Protein AF-A0A2V8T6H6-F1 (afdb_monomer)

Solvent-accessible surface area (backbone atoms only — not comparable to full-atom values): 11228 Å² total; per-residue (Å²): 131,86,78,66,79,83,78,64,34,42,62,40,79,75,39,68,47,96,82,67,28,37,38,36,43,45,75,44,81,51,56,19,27,32,32,38,36,24,38,42,57,49,20,59,74,62,75,64,41,40,36,82,14,47,70,32,42,78,35,59,66,36,77,64,57,62,49,79,48,86,79,76,65,57,95,93,53,46,72,44,76,48,55,24,24,19,34,86,86,68,50,62,31,26,63,38,78,96,36,60,32,68,69,92,71,71,60,52,98,89,46,96,60,71,42,51,70,29,34,72,69,22,97,39,38,55,73,62,70,79,73,49,79,70,74,76,75,72,76,63,42,76,73,45,75,49,80,74,58,90,92,38,74,49,77,47,62,44,75,63,62,77,90,72,64,80,87,79,84,85,89,82,85,84,87,81,92,70,84,89,125

Mean predicted aligned error: 14.51 Å

Radius of gyration: 25.02 Å; Cα contacts (8 Å, |Δi|>4): 290; chains: 1; bounding box: 76×52×51 Å

Nearest PDB structures (foldseek):
  8hx8-assembly1_A  TM=1.973E-01  e=7.079E+00  Streptomyces venezuelae

Structure (mmCIF, N/CA/C/O backbone):
data_AF-A0A2V8T6H6-F1
#
_entry.id   AF-A0A2V8T6H6-F1
#
loop_
_atom_site.group_PDB
_atom_site.id
_atom_site.type_symbol
_atom_site.label_atom_id
_atom_site.label_alt_id
_atom_site.label_comp_id
_atom_site.label_asym_id
_atom_site.label_entity_id
_atom_site.label_seq_id
_atom_site.pdbx_PDB_ins_code
_atom_site.Cartn_x
_atom_site.Cartn_y
_atom_site.Cartn_z
_atom_site.occupancy
_atom_site.B_iso_or_equiv
_atom_site.auth_seq_id
_atom_site.auth_comp_id
_atom_site.auth_asym_id
_atom_site.auth_atom_id
_atom_site.pdbx_PDB_model_num
ATOM 1 N N . MET A 1 1 ? 2.477 21.143 -31.963 1.00 38.91 1 MET A N 1
ATOM 2 C CA . MET A 1 1 ? 1.503 20.060 -31.749 1.00 38.91 1 MET A CA 1
ATOM 3 C C . MET A 1 1 ? 1.101 20.180 -30.303 1.00 38.91 1 MET A C 1
ATOM 5 O O . MET A 1 1 ? 1.966 20.071 -29.449 1.00 38.91 1 MET A O 1
ATOM 9 N N . ASP A 1 2 ? -0.140 20.585 -30.076 1.00 42.66 2 ASP A N 1
ATOM 10 C CA . ASP A 1 2 ? -0.724 20.718 -28.747 1.00 42.66 2 ASP A CA 1
ATOM 11 C C . ASP A 1 2 ? -0.946 19.292 -28.226 1.00 42.66 2 ASP A C 1
ATOM 13 O O . ASP A 1 2 ? -1.894 18.616 -28.633 1.00 42.66 2 ASP A O 1
ATOM 17 N N . GLU A 1 3 ? 0.013 18.756 -27.463 1.00 45.41 3 GLU A N 1
ATOM 18 C CA . GLU A 1 3 ? -0.263 17.574 -26.651 1.00 45.41 3 GLU A CA 1
ATOM 19 C C . GLU A 1 3 ? -1.313 18.020 -25.642 1.00 45.41 3 GLU A C 1
ATOM 21 O O . GLU A 1 3 ? -1.012 18.738 -24.691 1.00 45.41 3 GLU A O 1
ATOM 26 N N . GLY A 1 4 ? -2.569 17.649 -25.908 1.00 41.44 4 GLY A N 1
ATOM 27 C CA . GLY A 1 4 ? -3.659 17.854 -24.965 1.00 41.44 4 GLY A CA 1
ATOM 28 C C . GLY A 1 4 ? -3.277 17.355 -23.565 1.00 41.44 4 GLY A C 1
ATOM 29 O O . GLY A 1 4 ? -2.334 16.568 -23.429 1.00 41.44 4 GLY A O 1
ATOM 30 N N . PRO A 1 5 ? -4.003 17.795 -22.524 1.00 49.75 5 PRO A N 1
ATOM 31 C CA . PRO A 1 5 ? -3.622 17.571 -21.134 1.00 49.75 5 PRO A CA 1
ATOM 32 C C . PRO A 1 5 ? -3.251 16.100 -20.892 1.00 49.75 5 PRO A C 1
ATOM 34 O O . PRO A 1 5 ? -3.899 15.217 -21.474 1.00 49.75 5 PRO A O 1
ATOM 37 N N . PRO A 1 6 ? -2.216 15.826 -20.071 1.00 48.44 6 PRO A N 1
ATOM 38 C CA . PRO A 1 6 ? -1.693 14.481 -19.870 1.00 48.44 6 PRO A CA 1
ATOM 39 C C . PRO A 1 6 ? -2.836 13.495 -19.617 1.00 48.44 6 PRO A C 1
ATOM 41 O O . PRO A 1 6 ? -3.665 13.682 -18.724 1.00 48.44 6 PRO A O 1
ATOM 44 N N . LYS A 1 7 ? -2.926 12.470 -20.476 1.00 46.09 7 LYS A N 1
ATOM 45 C CA . LYS A 1 7 ? -3.979 11.454 -20.385 1.00 46.09 7 LYS A CA 1
ATOM 46 C C . LYS A 1 7 ? -3.824 10.696 -19.060 1.00 46.09 7 LYS A C 1
ATOM 48 O O . LYS A 1 7 ? -2.709 10.295 -18.739 1.00 46.09 7 LYS A O 1
ATOM 53 N N . PRO A 1 8 ? -4.918 10.459 -18.326 1.00 52.22 8 PRO A N 1
ATOM 54 C CA . PRO A 1 8 ? -4.847 10.024 -16.939 1.00 52.22 8 PRO A CA 1
ATOM 55 C C . PRO A 1 8 ? -4.254 8.630 -16.735 1.00 52.22 8 PRO A C 1
ATOM 57 O O . PRO A 1 8 ? -4.607 7.693 -17.456 1.00 52.22 8 PRO A O 1
ATOM 60 N N . VAL A 1 9 ? -3.412 8.503 -15.706 1.00 64.12 9 VAL A N 1
ATOM 61 C CA . VAL A 1 9 ? -2.924 7.229 -15.164 1.00 64.12 9 VAL A CA 1
ATOM 62 C C . VAL A 1 9 ? -3.831 6.857 -13.992 1.00 64.12 9 VAL A C 1
ATOM 64 O O . VAL A 1 9 ? -3.909 7.591 -13.012 1.00 64.12 9 VAL A O 1
ATOM 67 N N . LEU A 1 10 ? -4.585 5.765 -14.115 1.00 70.88 10 LEU A N 1
ATOM 68 C CA . LEU A 1 10 ? -5.611 5.387 -13.139 1.00 70.88 10 LEU A CA 1
ATOM 69 C C . LEU A 1 10 ? -5.669 3.875 -12.961 1.00 70.88 10 LEU A C 1
ATOM 71 O O . LEU A 1 10 ? -5.559 3.139 -13.944 1.00 70.88 10 LEU A O 1
ATOM 75 N N . ALA A 1 11 ? -5.949 3.449 -11.731 1.00 84.12 11 ALA A N 1
ATOM 76 C CA . ALA A 1 11 ? -6.534 2.144 -11.459 1.00 84.12 11 ALA A CA 1
ATOM 77 C C . ALA A 1 11 ? -8.054 2.216 -11.679 1.00 84.12 11 ALA A C 1
ATOM 79 O O . ALA A 1 11 ? -8.697 3.214 -11.337 1.00 84.12 11 ALA A O 1
ATOM 80 N N . ARG A 1 12 ? -8.640 1.168 -12.257 1.00 85.00 12 ARG A N 1
ATOM 81 C CA . ARG A 1 12 ? -10.091 1.015 -12.437 1.00 85.00 12 ARG A CA 1
ATOM 82 C C . ARG A 1 12 ? -10.521 -0.409 -12.122 1.00 85.00 12 ARG A C 1
ATOM 84 O O . ARG A 1 12 ? -9.703 -1.320 -12.086 1.00 85.00 12 ARG A O 1
ATOM 91 N N . ASP A 1 13 ? -11.820 -0.593 -11.909 1.00 88.06 13 ASP A N 1
ATOM 92 C CA . ASP A 1 13 ? -12.442 -1.914 -11.763 1.00 88.06 13 ASP A CA 1
ATOM 93 C C . ASP A 1 13 ? -11.805 -2.790 -10.667 1.00 88.06 13 ASP A C 1
ATOM 95 O O . ASP A 1 13 ? -11.728 -4.015 -10.826 1.00 88.06 13 ASP A O 1
ATOM 99 N N . LEU A 1 14 ? -11.338 -2.158 -9.577 1.00 93.06 14 LEU A N 1
ATOM 100 C CA . LEU A 1 14 ? -10.791 -2.850 -8.412 1.00 93.06 14 LEU A CA 1
ATOM 101 C C . LEU A 1 14 ? -11.839 -3.818 -7.863 1.00 93.06 14 LEU A C 1
ATOM 103 O O . LEU A 1 14 ? -12.965 -3.429 -7.548 1.00 93.06 14 LEU A O 1
ATOM 107 N N . ARG A 1 15 ? -11.458 -5.087 -7.761 1.00 96.06 15 ARG A N 1
ATOM 108 C CA . ARG A 1 15 ? -12.340 -6.173 -7.336 1.00 96.06 15 ARG A CA 1
ATOM 109 C C . ARG A 1 15 ? -11.535 -7.316 -6.744 1.00 96.06 15 ARG A C 1
ATOM 111 O O . ARG A 1 15 ? -10.363 -7.476 -7.063 1.00 96.06 15 ARG A O 1
ATOM 118 N N . PHE A 1 16 ? -12.200 -8.161 -5.970 1.00 96.44 16 PHE A N 1
ATOM 119 C CA . PHE A 1 16 ? -11.665 -9.474 -5.631 1.00 96.44 16 PHE A CA 1
ATOM 120 C C . PHE A 1 16 ? -11.870 -10.468 -6.777 1.00 96.44 16 PHE A C 1
ATOM 122 O O . PHE A 1 16 ? -12.900 -10.446 -7.461 1.00 96.44 16 PHE A O 1
ATOM 129 N N . LEU A 1 17 ? -10.903 -11.363 -6.958 1.00 96.75 17 LEU A N 1
ATOM 130 C CA . LEU A 1 17 ? -11.043 -12.559 -7.777 1.00 96.75 17 LEU A CA 1
ATOM 131 C C . LEU A 1 17 ? -11.886 -13.621 -7.053 1.00 96.75 17 LEU A C 1
ATOM 133 O O . LEU A 1 17 ? -12.368 -13.434 -5.934 1.00 96.75 17 LEU A O 1
ATOM 137 N N . VAL A 1 18 ? -12.101 -14.755 -7.725 1.00 96.81 18 VAL A N 1
ATOM 138 C CA . VAL A 1 18 ? -12.970 -15.841 -7.238 1.00 96.81 18 VAL A CA 1
ATOM 139 C C . VAL A 1 18 ? -12.506 -16.437 -5.903 1.00 96.81 18 VAL A C 1
ATOM 141 O O . VAL A 1 18 ? -13.334 -16.931 -5.139 1.00 96.81 18 VAL A O 1
ATOM 144 N N . ASP A 1 19 ? -11.208 -16.356 -5.607 1.00 93.12 19 ASP A N 1
ATOM 145 C CA . ASP A 1 19 ? -10.604 -16.821 -4.354 1.00 93.12 19 ASP A CA 1
ATOM 146 C C . ASP A 1 19 ? -10.904 -15.912 -3.148 1.00 93.12 19 ASP A C 1
ATOM 148 O O . ASP A 1 19 ? -10.731 -16.340 -2.009 1.00 93.12 19 ASP A O 1
ATOM 152 N N . ARG A 1 20 ? -11.399 -14.687 -3.388 1.00 91.38 20 ARG A N 1
ATOM 153 C CA . ARG A 1 20 ? -11.659 -13.643 -2.380 1.00 91.38 20 ARG A CA 1
ATOM 154 C C . ARG A 1 20 ? -10.438 -13.236 -1.551 1.00 91.38 20 ARG A C 1
ATOM 156 O O . AR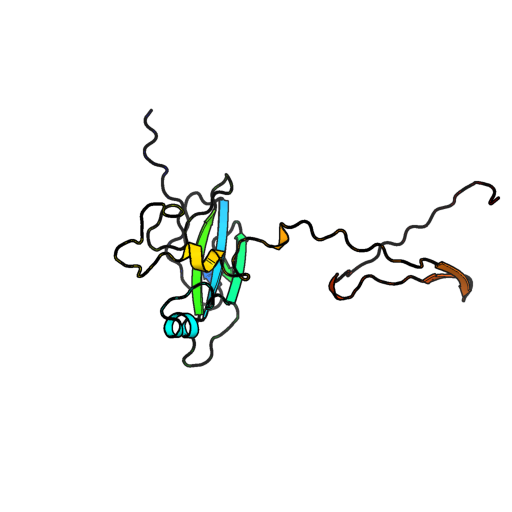G A 1 20 ? -10.604 -12.674 -0.473 1.00 91.38 20 ARG A O 1
ATOM 163 N N . GLN A 1 21 ? -9.240 -13.515 -2.048 1.00 91.81 21 GLN A N 1
ATOM 164 C CA . GLN A 1 21 ? -7.972 -13.141 -1.419 1.00 91.81 21 GLN A CA 1
ATOM 165 C C . GLN A 1 21 ? -7.109 -12.318 -2.370 1.00 91.81 21 GLN A C 1
ATOM 167 O O . GLN A 1 21 ? -6.322 -11.491 -1.923 1.00 91.81 21 GLN A O 1
ATOM 172 N N . THR A 1 22 ? -7.290 -12.493 -3.677 1.00 95.25 22 THR A N 1
ATOM 173 C CA . THR A 1 22 ? -6.570 -11.731 -4.691 1.00 95.25 22 THR A CA 1
ATOM 174 C C . THR A 1 22 ? -7.412 -10.545 -5.144 1.00 95.25 22 THR A C 1
ATOM 176 O O . THR A 1 22 ? -8.530 -10.709 -5.639 1.00 95.25 22 THR A O 1
ATOM 179 N N . LEU A 1 23 ? -6.881 -9.340 -4.973 1.00 97.31 23 LEU A N 1
ATOM 180 C CA . LEU A 1 23 ? -7.381 -8.121 -5.589 1.00 97.31 23 LEU A CA 1
ATOM 181 C C . LEU A 1 23 ? -6.832 -8.008 -7.008 1.00 97.31 23 LEU A C 1
ATOM 183 O O . LEU A 1 23 ? -5.665 -8.295 -7.247 1.00 97.31 23 LEU A O 1
ATOM 187 N N . ALA A 1 24 ? -7.662 -7.541 -7.932 1.00 96.19 24 ALA A N 1
ATOM 188 C CA . ALA A 1 24 ? -7.265 -7.234 -9.297 1.00 96.19 24 ALA A CA 1
ATOM 189 C C . ALA A 1 24 ? -7.902 -5.922 -9.757 1.00 96.19 24 ALA A C 1
ATOM 191 O O . ALA A 1 24 ? -9.044 -5.608 -9.401 1.00 96.19 24 ALA A O 1
ATOM 192 N N . TRP A 1 25 ? -7.183 -5.177 -10.589 1.00 94.25 25 TRP A N 1
ATOM 193 C CA . TRP A 1 25 ? -7.650 -3.933 -11.199 1.00 94.25 25 TRP A CA 1
ATOM 194 C C . TRP A 1 25 ? -7.222 -3.857 -12.666 1.00 94.25 25 TRP A C 1
ATOM 196 O O . TRP A 1 25 ? -6.447 -4.670 -13.163 1.00 94.25 25 TRP A O 1
ATOM 206 N N . THR A 1 26 ? -7.776 -2.898 -13.396 1.00 90.25 26 THR A N 1
ATOM 207 C CA . THR A 1 26 ? -7.299 -2.526 -14.728 1.00 90.25 26 THR A CA 1
ATOM 208 C C . THR A 1 26 ? -6.521 -1.220 -14.635 1.00 90.25 26 THR A C 1
ATOM 210 O O . THR A 1 26 ? -6.762 -0.392 -13.754 1.00 90.25 26 THR A O 1
ATOM 213 N N . GLY A 1 27 ? -5.559 -1.039 -15.536 1.00 82.62 27 GLY A N 1
ATOM 214 C CA . GLY A 1 27 ? -4.666 0.107 -15.511 1.00 82.62 27 GLY A CA 1
ATOM 215 C C . GLY A 1 27 ? -4.228 0.551 -16.896 1.00 82.62 27 GLY A C 1
ATOM 216 O O . GLY A 1 27 ? -4.225 -0.231 -17.847 1.00 82.62 27 GLY A O 1
ATOM 217 N N . TRP A 1 28 ? -3.857 1.824 -17.021 1.00 73.00 28 TRP A N 1
ATOM 218 C CA . TRP A 1 28 ? -3.371 2.398 -18.273 1.00 73.00 28 TRP A CA 1
ATOM 219 C C . TRP A 1 28 ? -2.172 3.309 -18.020 1.00 73.00 28 TRP A C 1
ATOM 221 O O . TRP A 1 28 ? -2.265 4.222 -17.204 1.00 73.00 28 TRP A O 1
ATOM 231 N N . ARG A 1 29 ? -1.069 3.080 -18.752 1.00 72.50 29 ARG A N 1
ATOM 232 C CA . ARG A 1 29 ? 0.173 3.884 -18.706 1.00 72.50 29 ARG A CA 1
ATOM 233 C C . ARG A 1 29 ? 0.824 4.024 -17.318 1.00 72.50 29 ARG A C 1
ATOM 235 O O . ARG A 1 29 ? 1.618 4.937 -17.121 1.00 72.50 29 ARG A O 1
ATOM 242 N N . ALA A 1 30 ? 0.526 3.118 -16.393 1.00 83.75 30 ALA A N 1
ATOM 243 C CA . ALA A 1 30 ? 1.268 2.986 -15.147 1.00 83.75 30 ALA A CA 1
ATOM 244 C C . ALA A 1 30 ? 2.516 2.124 -15.375 1.00 83.75 30 ALA A C 1
ATOM 246 O O . ALA A 1 30 ? 2.475 1.179 -16.166 1.00 83.75 30 ALA A O 1
ATOM 247 N N . SER A 1 31 ? 3.606 2.449 -14.691 1.00 84.19 31 SER A N 1
ATOM 248 C CA . SER A 1 31 ? 4.793 1.594 -14.579 1.00 84.19 31 SER A CA 1
ATOM 249 C C . SER A 1 31 ? 4.861 0.858 -13.245 1.00 84.19 31 SER A C 1
ATOM 251 O O . SER A 1 31 ? 5.655 -0.067 -13.125 1.00 84.19 31 SER A O 1
ATOM 253 N N . GLY A 1 32 ? 4.049 1.274 -12.271 1.00 88.44 32 GLY A N 1
ATOM 254 C CA . GLY A 1 32 ? 3.979 0.669 -10.951 1.00 88.44 32 GLY A CA 1
ATOM 255 C C . GLY A 1 32 ? 2.660 0.980 -10.246 1.00 88.44 32 GLY A C 1
ATOM 256 O O . GLY A 1 32 ? 1.904 1.861 -10.677 1.00 88.44 32 GLY A O 1
ATOM 257 N N . TRP A 1 33 ? 2.396 0.265 -9.158 1.00 90.50 33 TRP A N 1
ATOM 258 C CA . TRP A 1 33 ? 1.178 0.377 -8.363 1.00 90.50 33 TRP A CA 1
ATOM 259 C C . TRP A 1 33 ? 1.494 0.342 -6.874 1.00 90.50 33 TRP A C 1
ATOM 261 O O . TRP A 1 33 ? 2.278 -0.488 -6.419 1.00 90.50 33 TRP A O 1
ATOM 271 N N . ASP A 1 34 ? 0.834 1.223 -6.126 1.00 92.62 34 ASP A N 1
ATOM 272 C CA . ASP A 1 34 ? 0.785 1.151 -4.669 1.00 92.62 34 ASP A CA 1
ATOM 273 C C . ASP A 1 34 ? -0.607 0.657 -4.250 1.00 92.62 34 ASP A C 1
ATOM 275 O O . ASP A 1 34 ? -1.624 1.151 -4.760 1.00 92.62 34 ASP A O 1
ATOM 279 N N . VAL A 1 35 ? -0.652 -0.282 -3.305 1.00 94.81 35 VAL A N 1
ATOM 280 C CA . VAL A 1 35 ? -1.888 -0.848 -2.751 1.00 94.81 35 VAL A CA 1
ATOM 281 C C . VAL A 1 35 ? -1.871 -0.698 -1.239 1.00 94.81 35 VAL A C 1
ATOM 283 O O . VAL A 1 35 ? -1.005 -1.250 -0.562 1.00 94.81 35 VAL A O 1
ATOM 286 N N . VAL A 1 36 ? -2.863 0.001 -0.693 1.00 96.44 36 VAL A N 1
ATOM 287 C CA . VAL A 1 36 ? -3.049 0.126 0.757 1.00 96.44 36 VAL A CA 1
ATOM 288 C C . VAL A 1 36 ? -4.302 -0.597 1.222 1.00 96.44 36 VAL A C 1
ATOM 290 O O . VAL A 1 36 ? -5.298 -0.702 0.499 1.00 96.44 36 VAL A O 1
ATOM 293 N N . LYS A 1 37 ? -4.250 -1.048 2.472 1.00 97.44 37 LYS A N 1
ATOM 294 C CA . LYS A 1 37 ? -5.347 -1.660 3.211 1.00 97.44 37 LYS A CA 1
ATOM 295 C C . LYS A 1 37 ? -5.625 -0.860 4.473 1.00 97.44 37 LYS A C 1
ATOM 297 O O . LYS A 1 37 ? -4.694 -0.463 5.177 1.00 97.44 37 LYS A O 1
ATOM 302 N N . GLY A 1 38 ? -6.896 -0.724 4.824 1.00 97.50 38 GLY A N 1
ATOM 303 C CA . GLY A 1 38 ? -7.287 -0.229 6.136 1.00 97.50 38 GLY A CA 1
ATOM 304 C C . GLY A 1 38 ? -8.545 -0.878 6.691 1.00 97.50 38 GLY A C 1
ATOM 305 O O . GLY A 1 38 ? -9.184 -1.710 6.047 1.00 97.50 38 GLY A O 1
ATOM 306 N N . ASP A 1 39 ? -8.869 -0.506 7.921 1.00 97.69 39 ASP A N 1
ATOM 307 C CA . ASP A 1 39 ? -10.015 -0.984 8.680 1.00 97.69 39 ASP A CA 1
ATOM 308 C C . ASP A 1 39 ? -11.244 -0.109 8.404 1.00 97.69 39 ASP A C 1
ATOM 310 O O . ASP A 1 39 ? -11.246 1.104 8.640 1.00 97.69 39 ASP A O 1
ATOM 314 N N . LEU A 1 40 ? -12.308 -0.722 7.887 1.00 96.69 40 LEU A N 1
ATOM 315 C CA . LEU A 1 40 ? -13.537 -0.013 7.535 1.00 96.69 40 LEU A CA 1
ATOM 316 C C . LEU A 1 40 ? -14.326 0.436 8.775 1.00 96.69 40 LEU A C 1
ATOM 318 O O . LEU A 1 40 ? -14.986 1.476 8.739 1.00 96.69 40 LEU A O 1
ATOM 322 N N . GLY A 1 41 ? -14.255 -0.328 9.867 1.00 96.25 41 GLY A N 1
ATOM 323 C CA . GLY A 1 41 ? -14.905 -0.001 11.133 1.00 96.25 41 GLY A CA 1
ATOM 324 C C . GLY A 1 41 ? -14.275 1.225 11.790 1.00 96.25 41 GLY A C 1
ATOM 325 O O . GLY A 1 41 ? -14.995 2.150 12.168 1.00 96.25 41 GLY A O 1
ATOM 326 N N . LEU A 1 42 ? -12.942 1.277 11.854 1.00 96.19 42 LEU A N 1
ATOM 327 C CA . LEU A 1 42 ? -12.187 2.434 12.336 1.00 96.19 42 LEU A CA 1
ATOM 328 C C . LEU A 1 42 ? -12.400 3.648 11.441 1.00 96.19 42 LEU A C 1
ATOM 330 O O . LEU A 1 42 ? -12.635 4.729 11.972 1.00 96.19 42 LEU A O 1
ATOM 334 N N . LEU A 1 43 ? -12.379 3.481 10.113 1.00 95.31 43 LEU A N 1
ATOM 335 C CA . LEU A 1 43 ? -12.641 4.583 9.183 1.00 95.31 43 LEU A CA 1
ATOM 336 C C . LEU A 1 43 ? -14.028 5.198 9.420 1.00 95.31 43 LEU A C 1
ATOM 338 O O . LEU A 1 43 ? -14.177 6.417 9.417 1.00 95.31 43 LEU A O 1
ATOM 342 N N . HIS A 1 44 ? -15.046 4.368 9.655 1.00 95.31 44 HIS A N 1
ATOM 343 C CA . HIS A 1 44 ? -16.383 4.855 9.982 1.00 95.31 44 HIS A CA 1
ATOM 344 C C . HIS A 1 44 ? -16.419 5.526 11.365 1.00 95.31 44 HIS A C 1
ATOM 346 O O . HIS A 1 44 ? -16.920 6.644 11.490 1.00 95.31 44 HIS A O 1
ATOM 352 N N . ALA A 1 45 ? -15.863 4.883 12.395 1.00 96.00 45 ALA A N 1
ATOM 353 C CA . ALA A 1 45 ? -15.881 5.390 13.767 1.00 96.00 45 ALA A CA 1
ATOM 354 C C . ALA A 1 45 ? -15.094 6.701 13.943 1.00 96.00 45 ALA A C 1
ATOM 356 O O . ALA A 1 45 ? -15.461 7.526 14.779 1.00 96.00 45 ALA A O 1
ATOM 357 N N . SER A 1 46 ? -14.041 6.910 13.148 1.00 93.75 46 SER A N 1
ATOM 358 C CA . SER A 1 46 ? -13.228 8.130 13.153 1.00 93.75 46 SER A CA 1
ATOM 359 C C . SER A 1 46 ? -13.829 9.275 12.331 1.00 93.75 46 SER A C 1
ATOM 361 O O . SER A 1 46 ? -13.277 10.374 12.322 1.00 93.75 46 SER A O 1
ATOM 363 N N . GLY A 1 47 ? -14.952 9.049 11.639 1.00 91.31 47 GLY A N 1
ATOM 364 C CA . GLY A 1 47 ? -15.553 10.043 10.749 1.00 91.31 47 GLY A CA 1
ATOM 365 C C . GLY A 1 47 ? -14.809 10.214 9.419 1.00 91.31 47 GLY A C 1
ATOM 366 O O . GLY A 1 47 ? -14.936 11.261 8.788 1.00 91.31 47 GLY A O 1
ATOM 367 N N . GLY A 1 48 ? -14.054 9.201 8.983 1.00 91.62 48 GLY A N 1
ATOM 368 C CA . GLY A 1 48 ? -13.343 9.193 7.704 1.00 91.62 48 GLY A CA 1
ATOM 369 C C . GLY A 1 48 ? -11.849 9.513 7.792 1.00 91.62 48 GLY A C 1
ATOM 370 O O . GLY A 1 48 ? -11.269 9.928 6.791 1.00 91.62 48 GLY A O 1
ATOM 371 N N . ASP A 1 49 ? -11.214 9.336 8.954 1.00 92.44 49 ASP A N 1
ATOM 372 C CA . ASP A 1 49 ? -9.768 9.529 9.094 1.00 92.44 49 ASP A CA 1
ATOM 373 C C . ASP A 1 49 ? -8.987 8.337 8.515 1.00 92.44 49 ASP A C 1
ATOM 375 O O . ASP A 1 49 ? -8.953 7.237 9.079 1.00 92.44 49 ASP A O 1
ATOM 379 N N . PHE A 1 50 ? -8.342 8.568 7.371 1.00 94.38 50 PHE A N 1
ATOM 380 C CA . PHE A 1 50 ? -7.488 7.587 6.701 1.00 94.38 50 PHE A CA 1
ATOM 381 C C . PHE A 1 50 ? -6.143 7.374 7.404 1.00 94.38 50 PHE A C 1
ATOM 383 O O . PHE A 1 50 ? -5.544 6.320 7.228 1.00 94.38 50 PHE A O 1
ATOM 390 N N . THR A 1 51 ? -5.691 8.311 8.241 1.00 93.44 51 THR A N 1
ATOM 391 C CA . THR A 1 51 ? -4.408 8.204 8.955 1.00 93.44 51 THR A CA 1
ATOM 392 C C . THR A 1 51 ? -4.439 7.066 9.965 1.00 93.44 51 THR A C 1
ATOM 394 O O . THR A 1 51 ? -3.548 6.216 9.996 1.00 93.44 51 THR A O 1
ATOM 397 N N . THR A 1 52 ? -5.488 7.054 10.791 1.00 93.38 52 THR A N 1
ATOM 398 C CA . THR A 1 5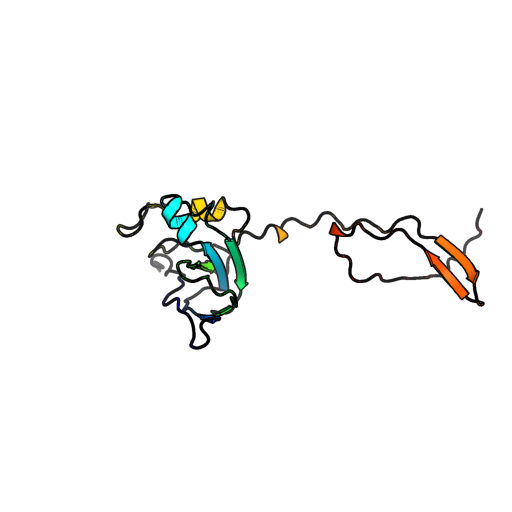2 ? -5.656 6.123 11.915 1.00 93.38 52 THR A CA 1
ATOM 399 C C . THR A 1 52 ? -6.314 4.807 11.521 1.00 93.38 52 THR A C 1
ATOM 401 O O . THR A 1 52 ? -6.156 3.815 12.228 1.00 93.38 52 THR A O 1
ATOM 404 N N . SER A 1 53 ? -7.045 4.779 10.404 1.00 96.19 53 SER A N 1
ATOM 405 C CA . SER A 1 53 ? -7.693 3.562 9.907 1.00 96.19 53 SER A CA 1
ATOM 406 C C . SER A 1 53 ? -6.811 2.727 8.977 1.00 96.19 53 SER A C 1
ATOM 408 O O . SER A 1 53 ? -7.185 1.599 8.661 1.00 96.19 53 SER A O 1
ATOM 410 N N . LEU A 1 54 ? -5.665 3.245 8.522 1.00 96.31 54 LEU A N 1
ATOM 411 C CA . LEU A 1 54 ? -4.737 2.481 7.690 1.00 96.31 54 LEU A CA 1
ATOM 412 C C . LEU A 1 54 ? -4.125 1.327 8.492 1.00 96.31 54 LEU A C 1
ATOM 414 O O . LEU A 1 54 ? -3.719 1.504 9.639 1.00 96.31 54 LEU A O 1
ATOM 418 N N . LEU A 1 55 ? -4.047 0.146 7.882 1.00 94.94 55 LEU A N 1
ATOM 419 C CA . LEU A 1 55 ? -3.507 -1.061 8.510 1.00 94.94 55 LEU A CA 1
ATOM 420 C C . LEU A 1 55 ? -2.181 -1.498 7.891 1.00 94.94 55 LEU A C 1
ATOM 422 O O . LEU A 1 55 ? -1.326 -2.020 8.604 1.00 94.94 55 LEU A O 1
ATOM 426 N N . ALA A 1 56 ? -2.020 -1.338 6.576 1.00 91.69 56 ALA A N 1
ATOM 427 C CA . ALA A 1 56 ? -0.809 -1.750 5.876 1.00 91.69 56 ALA A CA 1
ATOM 428 C C . ALA A 1 56 ? -0.706 -1.138 4.476 1.00 91.69 56 ALA A C 1
ATOM 430 O O . ALA A 1 56 ? -1.714 -0.949 3.789 1.00 91.69 56 ALA A O 1
ATOM 431 N N . CYS A 1 57 ? 0.532 -0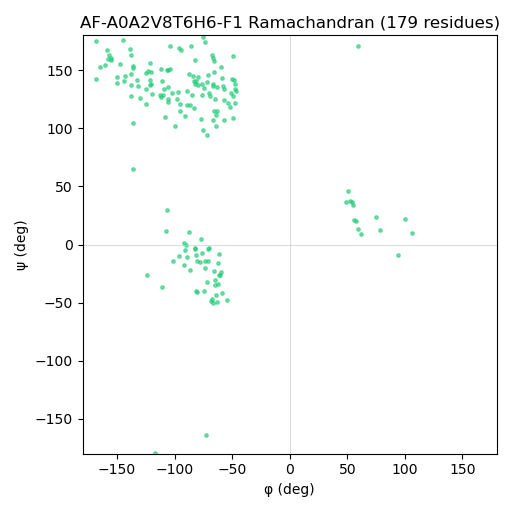.983 4.013 1.00 94.19 57 CYS A N 1
ATOM 432 C CA . CYS A 1 57 ? 0.857 -1.034 2.599 1.00 94.19 57 CYS A CA 1
ATOM 433 C C . CYS A 1 57 ? 1.009 -2.506 2.202 1.00 94.19 57 CYS A C 1
ATOM 435 O O . CYS A 1 57 ? 1.860 -3.209 2.748 1.00 94.19 57 CYS A O 1
ATOM 437 N N . LEU A 1 58 ? 0.150 -2.976 1.300 1.00 93.38 58 LEU A N 1
ATOM 438 C CA . LEU A 1 58 ? 0.198 -4.341 0.782 1.00 93.38 58 LEU A CA 1
ATOM 439 C C . LEU A 1 58 ? 1.238 -4.478 -0.326 1.00 93.38 58 LEU A C 1
ATOM 441 O O . LEU A 1 58 ? 1.952 -5.471 -0.358 1.00 93.38 58 LEU A O 1
ATOM 445 N N . GLU A 1 59 ? 1.332 -3.476 -1.199 1.00 90.56 59 GLU A N 1
ATOM 446 C CA . GLU A 1 59 ? 2.265 -3.449 -2.326 1.00 90.56 59 GLU A CA 1
ATOM 447 C C . GLU A 1 59 ? 2.763 -2.023 -2.549 1.00 90.56 59 GLU A C 1
ATOM 449 O O . GLU A 1 59 ? 1.986 -1.070 -2.460 1.00 90.56 59 GLU A O 1
ATOM 454 N N . SER A 1 60 ? 4.046 -1.878 -2.871 1.00 89.94 60 SER A N 1
ATOM 455 C CA . SER A 1 60 ? 4.665 -0.596 -3.213 1.00 89.94 60 SER A CA 1
ATOM 456 C C . SER A 1 60 ? 5.438 -0.749 -4.513 1.00 89.94 60 SER A C 1
ATOM 458 O O . SER A 1 60 ? 6.296 -1.625 -4.618 1.00 89.94 60 SER A O 1
ATOM 460 N N . ASP A 1 61 ? 5.132 0.112 -5.483 1.00 87.31 61 ASP A N 1
ATOM 461 C CA . ASP A 1 61 ? 5.765 0.118 -6.807 1.00 87.31 61 ASP A CA 1
ATOM 462 C C . ASP A 1 61 ? 5.742 -1.250 -7.530 1.00 87.31 61 ASP A C 1
ATOM 464 O O . ASP A 1 61 ? 6.698 -1.630 -8.209 1.00 87.31 61 ASP A O 1
ATOM 468 N N . SER A 1 62 ? 4.648 -2.014 -7.389 1.00 88.12 62 SER A N 1
ATOM 469 C CA . SER A 1 62 ? 4.520 -3.315 -8.067 1.00 88.12 62 SER A CA 1
ATOM 470 C C . SER A 1 62 ? 4.207 -3.135 -9.558 1.00 88.12 62 SER A C 1
ATOM 472 O O . SER A 1 62 ? 3.374 -2.292 -9.891 1.00 88.12 62 SER A O 1
ATOM 474 N N . PRO A 1 63 ? 4.820 -3.902 -10.483 1.00 88.94 63 PRO A N 1
ATOM 475 C CA . PRO A 1 63 ? 4.573 -3.757 -11.919 1.00 88.94 63 PRO A CA 1
ATOM 476 C C . PRO A 1 63 ? 3.287 -4.442 -12.412 1.00 88.94 63 PRO A C 1
ATOM 478 O O . PRO A 1 63 ? 2.869 -4.202 -13.548 1.00 88.94 63 PRO A O 1
ATOM 481 N N . ASP A 1 64 ? 2.684 -5.323 -11.614 1.00 90.50 64 ASP A N 1
ATOM 482 C CA . ASP A 1 64 ? 1.491 -6.089 -11.979 1.00 90.50 64 ASP A CA 1
ATOM 483 C C . ASP A 1 64 ? 0.193 -5.446 -11.469 1.00 90.50 64 ASP A C 1
ATOM 485 O O . ASP A 1 64 ? 0.188 -4.462 -10.738 1.00 90.50 64 ASP A O 1
ATOM 489 N N . THR A 1 65 ? -0.946 -5.954 -11.937 1.00 94.19 65 THR A N 1
ATOM 490 C CA . THR A 1 65 ? -2.275 -5.404 -11.625 1.00 94.19 65 THR A CA 1
ATOM 491 C C . THR A 1 65 ? -3.057 -6.280 -10.652 1.00 94.19 65 THR A C 1
ATOM 493 O O . THR A 1 65 ? -4.288 -6.366 -10.736 1.00 94.19 65 THR A O 1
ATOM 496 N N . GLU A 1 66 ? -2.335 -6.979 -9.781 1.00 95.44 66 GLU A N 1
ATOM 497 C CA . GLU A 1 66 ? -2.881 -7.896 -8.790 1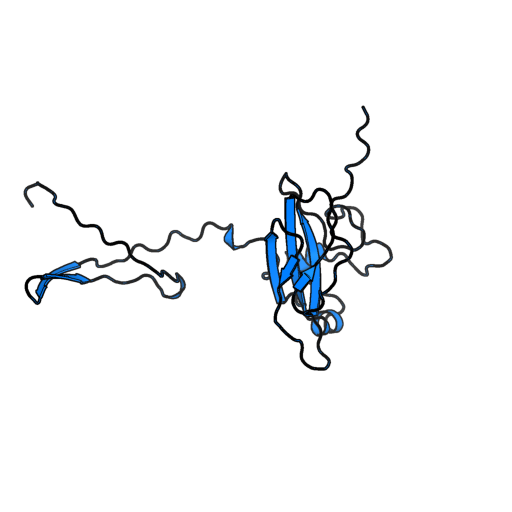.00 95.44 66 GLU A CA 1
ATOM 498 C C . GLU A 1 66 ? -2.178 -7.689 -7.442 1.00 95.44 66 GLU A C 1
ATOM 500 O O . GLU A 1 66 ? -1.044 -7.232 -7.378 1.00 95.44 66 GLU A O 1
ATOM 505 N N . SER A 1 67 ? -2.867 -7.984 -6.343 1.00 95.75 67 SER A N 1
ATOM 506 C CA . SER A 1 67 ? -2.283 -7.993 -4.997 1.00 95.75 67 SER A CA 1
ATOM 507 C C . SER A 1 67 ? -3.012 -9.023 -4.148 1.00 95.75 67 SER A C 1
ATOM 509 O O . SER A 1 67 ? -4.219 -9.205 -4.302 1.00 95.75 67 SER A O 1
ATOM 511 N N . SER A 1 68 ? -2.304 -9.715 -3.258 1.00 95.44 68 SER A N 1
ATOM 512 C CA . SER A 1 68 ? -2.897 -10.763 -2.422 1.00 95.44 68 SER A CA 1
ATOM 513 C C . SER A 1 68 ? -2.997 -10.342 -0.958 1.00 95.44 68 SER A C 1
ATOM 515 O O . SER A 1 68 ? -2.027 -9.866 -0.373 1.00 95.44 68 SER A O 1
ATOM 517 N N . ASP A 1 69 ? -4.153 -10.582 -0.347 1.00 94.06 69 ASP A N 1
ATOM 518 C CA . ASP A 1 69 ? -4.381 -10.428 1.085 1.00 94.06 69 ASP A CA 1
ATOM 519 C C . ASP A 1 69 ? -5.186 -11.629 1.611 1.00 94.06 69 ASP A C 1
ATOM 521 O O . ASP A 1 69 ? -6.396 -11.721 1.385 1.00 94.06 69 ASP A O 1
ATOM 525 N N . PRO A 1 70 ? -4.546 -12.578 2.317 1.00 93.50 70 PRO A N 1
ATOM 526 C CA . PRO A 1 70 ? -5.234 -13.760 2.821 1.00 93.50 70 PRO A CA 1
ATOM 527 C C . PRO A 1 70 ? -6.099 -13.473 4.058 1.00 93.50 70 PRO A C 1
ATOM 529 O O . PRO A 1 70 ? -6.801 -14.377 4.523 1.00 93.50 70 PRO A O 1
ATOM 532 N N . ALA A 1 71 ? -6.031 -12.267 4.634 1.00 91.69 71 ALA A N 1
ATOM 533 C CA . ALA A 1 71 ? -6.734 -11.946 5.865 1.00 91.69 71 ALA A CA 1
ATOM 534 C C . ALA A 1 71 ? -8.251 -11.878 5.651 1.00 91.69 71 ALA A C 1
ATOM 536 O O . ALA A 1 71 ? -8.755 -11.163 4.788 1.00 91.69 71 ALA A O 1
ATOM 537 N N . VAL A 1 72 ? -8.986 -12.575 6.515 1.00 90.50 72 VAL A N 1
ATOM 538 C CA . VAL A 1 72 ? -10.450 -12.589 6.515 1.00 90.50 72 VAL A CA 1
ATOM 539 C C . VAL A 1 72 ? -10.944 -11.749 7.697 1.00 90.50 72 VAL A C 1
ATOM 541 O O . VAL A 1 72 ? -10.563 -12.060 8.829 1.00 90.50 72 VAL A O 1
ATOM 544 N N . PRO A 1 73 ? -11.763 -10.702 7.479 1.00 90.19 73 PRO A N 1
ATOM 545 C CA . PRO A 1 73 ? -12.332 -9.923 8.577 1.00 90.19 73 PRO A CA 1
ATOM 546 C C . PRO A 1 73 ? -13.302 -10.781 9.398 1.00 90.19 73 PRO A C 1
ATOM 548 O O . PRO A 1 73 ? -13.963 -11.679 8.858 1.00 90.19 73 PRO A O 1
ATOM 551 N N . GLN A 1 74 ? -13.409 -10.519 10.702 1.00 93.38 74 GLN A N 1
ATOM 552 C CA . GLN A 1 74 ? -14.402 -11.210 11.524 1.00 93.38 74 GLN A CA 1
ATOM 553 C C . GLN A 1 74 ? -15.826 -10.804 11.105 1.00 93.38 74 GLN A C 1
ATOM 555 O O . GLN A 1 74 ? -16.022 -9.766 10.467 1.00 93.38 74 GLN A O 1
ATOM 560 N N . PRO A 1 75 ? -16.861 -11.594 11.444 1.00 94.69 75 PRO A N 1
ATOM 561 C CA . PRO A 1 75 ? -18.238 -11.205 11.166 1.00 94.69 75 PRO A CA 1
ATOM 562 C C . PRO A 1 75 ? -18.568 -9.815 11.734 1.00 94.69 75 PRO A C 1
ATOM 564 O O . PRO A 1 75 ? -18.479 -9.596 12.938 1.00 94.69 75 PRO A O 1
ATOM 567 N N . GLY A 1 76 ? -18.981 -8.894 10.860 1.00 94.94 76 GLY A N 1
ATOM 568 C CA . GLY A 1 76 ? -19.289 -7.504 11.218 1.00 94.94 76 GLY A CA 1
ATOM 569 C C . GLY A 1 76 ? -18.126 -6.523 11.038 1.00 94.94 76 GLY A C 1
ATOM 570 O O . GLY A 1 76 ? -18.353 -5.317 11.091 1.00 94.94 76 GLY A O 1
ATOM 571 N N . GLU A 1 77 ? -16.918 -7.015 10.768 1.00 94.62 77 GLU A N 1
ATOM 572 C CA . GLU A 1 77 ? -15.761 -6.208 10.383 1.00 94.62 77 GLU A CA 1
ATOM 573 C C . GLU A 1 77 ? -15.627 -6.136 8.856 1.00 94.62 77 GLU A C 1
ATOM 575 O O . GLU A 1 77 ? -16.254 -6.886 8.102 1.00 94.62 77 GLU A O 1
ATOM 580 N N . GLY A 1 78 ? -14.777 -5.229 8.385 1.00 94.94 78 GLY A N 1
ATOM 581 C CA . GLY A 1 78 ? -14.461 -5.108 6.972 1.00 94.94 78 GLY A CA 1
ATOM 582 C C . GLY A 1 78 ? -13.155 -4.365 6.760 1.00 94.94 78 GLY A C 1
ATOM 583 O O . GLY A 1 78 ? -12.757 -3.535 7.574 1.00 94.94 78 GLY A O 1
ATOM 584 N N . PHE A 1 79 ? -12.514 -4.649 5.634 1.00 97.62 79 PHE A N 1
ATOM 585 C CA . PHE A 1 79 ? -11.362 -3.893 5.166 1.00 97.62 79 PHE A CA 1
ATOM 586 C C . PHE A 1 79 ? -11.764 -3.003 3.994 1.00 97.62 79 PHE A C 1
ATOM 588 O O . PHE A 1 79 ? -12.653 -3.354 3.213 1.00 97.62 79 PHE A O 1
ATOM 595 N N . TYR A 1 80 ? -11.089 -1.866 3.857 1.00 96.69 80 TYR A N 1
ATOM 596 C CA . TYR A 1 80 ? -11.072 -1.105 2.614 1.00 96.69 80 TYR A CA 1
ATOM 597 C C . TYR A 1 80 ? -9.717 -1.270 1.927 1.00 96.69 80 TYR A C 1
ATOM 599 O O . TYR A 1 80 ? -8.691 -1.443 2.586 1.00 96.69 80 TYR A O 1
ATOM 607 N N . TYR A 1 81 ? -9.729 -1.183 0.598 1.00 96.81 81 TYR A N 1
ATOM 608 C CA . TYR A 1 81 ? -8.540 -1.270 -0.241 1.00 96.81 81 TYR A CA 1
ATOM 609 C C . TYR A 1 81 ? -8.545 -0.119 -1.233 1.00 96.81 81 TYR A C 1
ATOM 611 O O . TYR A 1 81 ? -9.586 0.193 -1.820 1.00 96.81 81 TYR A O 1
ATOM 619 N N . LEU A 1 82 ? -7.390 0.509 -1.414 1.00 95.00 82 LEU A N 1
ATOM 620 C CA . LEU A 1 82 ? -7.202 1.588 -2.375 1.00 95.00 82 LEU A CA 1
ATOM 621 C C . LEU A 1 82 ? -5.939 1.316 -3.182 1.00 95.00 82 LEU A C 1
ATOM 623 O O . LEU A 1 82 ? -4.939 0.844 -2.646 1.00 95.00 82 LEU A O 1
ATOM 627 N N . VAL A 1 83 ? -6.001 1.634 -4.471 1.00 93.38 83 VAL A N 1
ATOM 628 C CA . VAL A 1 83 ? -4.891 1.472 -5.410 1.00 93.38 83 VAL A CA 1
ATOM 629 C C . VAL A 1 83 ? -4.626 2.813 -6.072 1.00 93.38 83 VAL A C 1
ATOM 631 O O . VAL A 1 83 ? -5.568 3.457 -6.543 1.00 93.38 83 VAL A O 1
ATOM 634 N N . ARG A 1 84 ? -3.358 3.218 -6.148 1.00 90.62 84 ARG A N 1
ATOM 635 C CA . ARG A 1 84 ? -2.930 4.335 -6.998 1.00 90.62 84 ARG A CA 1
ATOM 636 C C . ARG A 1 84 ? -1.852 3.873 -7.963 1.00 90.62 84 ARG A C 1
ATOM 638 O O . ARG A 1 84 ? -1.063 2.981 -7.666 1.00 90.62 84 ARG A O 1
ATOM 645 N N . ALA A 1 85 ? -1.826 4.506 -9.125 1.00 88.00 85 ALA A N 1
ATOM 646 C CA . ALA A 1 85 ? -0.798 4.267 -10.119 1.00 88.00 85 ALA A CA 1
ATOM 647 C C . ALA A 1 85 ? 0.476 5.062 -9.826 1.00 88.00 85 ALA A C 1
ATOM 649 O O . ALA A 1 85 ? 0.426 6.119 -9.195 1.00 88.00 85 ALA A O 1
ATOM 650 N N . ARG A 1 86 ? 1.585 4.606 -10.396 1.00 85.19 86 ARG A N 1
ATOM 651 C CA . ARG A 1 86 ? 2.824 5.357 -10.577 1.00 85.19 86 ARG A CA 1
ATOM 652 C C . ARG A 1 86 ? 3.153 5.415 -12.065 1.00 85.19 86 ARG A C 1
ATOM 654 O O . ARG A 1 86 ? 2.991 4.420 -12.774 1.00 85.19 86 ARG A O 1
ATOM 661 N N . ASP A 1 87 ? 3.579 6.573 -12.552 1.00 78.88 87 ASP A N 1
ATOM 662 C CA . ASP A 1 87 ? 4.047 6.712 -13.931 1.00 78.88 87 ASP A CA 1
ATOM 663 C C . ASP A 1 87 ? 5.535 6.359 -14.086 1.00 78.88 87 ASP A C 1
ATOM 665 O O . ASP A 1 87 ? 6.267 6.206 -13.108 1.00 78.88 87 ASP A O 1
ATOM 669 N N . ALA A 1 88 ? 5.999 6.269 -15.335 1.00 76.75 88 ALA A N 1
ATOM 670 C CA . ALA A 1 88 ? 7.379 5.896 -15.656 1.00 76.75 88 ALA A CA 1
ATO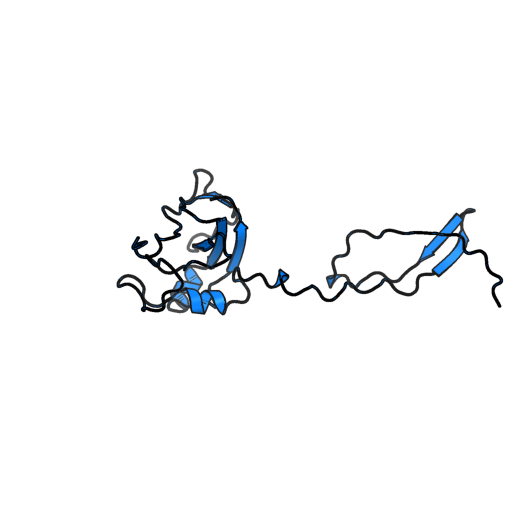M 671 C C . ALA A 1 88 ? 8.445 6.872 -15.117 1.00 76.75 88 ALA A C 1
ATOM 673 O O . ALA A 1 88 ? 9.624 6.522 -15.073 1.00 76.75 88 ALA A O 1
ATOM 674 N N . CYS A 1 89 ? 8.050 8.084 -14.723 1.00 76.56 89 CYS A N 1
ATOM 675 C CA . CYS A 1 89 ? 8.918 9.082 -14.101 1.00 76.56 89 CYS A CA 1
ATOM 676 C C . CYS A 1 89 ? 8.906 8.984 -12.567 1.00 76.56 89 CYS A C 1
ATOM 678 O O . CYS A 1 89 ? 9.561 9.778 -11.892 1.00 76.56 89 CYS A O 1
ATOM 680 N N . GLY A 1 90 ? 8.160 8.031 -12.008 1.00 71.94 90 GLY A N 1
ATOM 681 C CA . GLY A 1 90 ? 7.986 7.868 -10.576 1.00 71.94 90 GLY A CA 1
ATOM 682 C C . GLY A 1 90 ? 6.985 8.848 -9.969 1.00 71.94 90 GLY A C 1
ATOM 683 O O . GLY A 1 90 ? 6.925 8.939 -8.744 1.00 71.94 90 GLY A O 1
ATOM 684 N N . GLN A 1 91 ? 6.193 9.573 -10.761 1.00 76.50 91 GLN A N 1
ATOM 685 C CA . GLN A 1 91 ? 5.141 10.422 -10.210 1.00 76.50 91 GLN A CA 1
ATOM 686 C C . GLN A 1 91 ? 3.973 9.557 -9.741 1.00 76.50 91 GLN A C 1
ATOM 688 O O . GLN A 1 91 ? 3.536 8.631 -10.426 1.00 76.50 91 GLN A O 1
ATOM 693 N N . LEU A 1 92 ? 3.479 9.870 -8.547 1.00 81.06 92 LEU A N 1
ATOM 694 C CA . LEU A 1 92 ? 2.352 9.183 -7.936 1.00 81.06 92 LEU A CA 1
ATOM 695 C C . LEU A 1 92 ? 1.032 9.732 -8.476 1.00 81.06 92 LEU A C 1
ATOM 697 O O . LEU A 1 92 ? 0.854 10.944 -8.606 1.00 81.06 92 LEU A O 1
ATOM 701 N N . GLY A 1 93 ? 0.098 8.827 -8.750 1.00 80.94 93 GLY A N 1
ATOM 702 C CA . GLY A 1 93 ? -1.320 9.135 -8.874 1.00 80.94 93 GLY A CA 1
ATOM 703 C C . GLY A 1 93 ? -1.951 9.425 -7.509 1.00 80.94 93 GLY A C 1
ATOM 704 O O . GLY A 1 93 ? -1.266 9.659 -6.516 1.00 80.94 93 GLY A O 1
ATOM 705 N N . SER A 1 94 ? -3.278 9.392 -7.453 1.00 84.19 94 SER A N 1
ATOM 706 C CA . SER A 1 94 ? -4.051 9.709 -6.249 1.00 84.19 94 SER A CA 1
ATOM 707 C C . SER A 1 94 ? -4.994 8.566 -5.883 1.00 84.19 94 SER A C 1
ATOM 709 O O . SER A 1 94 ? -5.510 7.878 -6.764 1.00 84.19 94 SER A O 1
ATOM 711 N N . TYR A 1 95 ? -5.238 8.390 -4.584 1.00 88.44 95 TYR A N 1
ATOM 712 C CA . TYR A 1 95 ? -6.262 7.498 -4.039 1.00 88.44 95 TYR A CA 1
ATOM 713 C C . TYR A 1 95 ? -7.665 8.128 -4.025 1.00 88.44 95 TYR A C 1
ATOM 715 O O . TYR A 1 95 ? -8.635 7.485 -3.605 1.00 88.44 95 TYR A O 1
ATOM 723 N N . ASN A 1 96 ? -7.796 9.392 -4.437 1.00 85.06 96 ASN A N 1
ATOM 724 C CA . ASN A 1 96 ? -9.084 10.072 -4.521 1.00 85.06 96 ASN A CA 1
ATOM 725 C C . ASN A 1 96 ? -9.930 9.517 -5.663 1.00 85.06 96 ASN A C 1
ATOM 727 O O . ASN A 1 96 ? -9.424 9.178 -6.735 1.00 85.06 96 ASN A O 1
ATOM 731 N N . ASP A 1 97 ? -11.244 9.487 -5.449 1.00 76.00 97 ASP A N 1
ATOM 732 C CA . ASP A 1 97 ? -12.179 9.092 -6.498 1.00 76.00 97 ASP A CA 1
ATOM 733 C C . ASP A 1 97 ? -12.001 10.005 -7.717 1.00 76.00 97 ASP A C 1
ATOM 735 O O . ASP A 1 97 ? -11.902 11.222 -7.577 1.00 76.00 97 ASP A O 1
ATOM 739 N N . GLY A 1 98 ? -11.936 9.416 -8.914 1.00 64.75 98 GLY A N 1
ATOM 740 C CA . GLY A 1 98 ? -11.892 10.145 -10.186 1.00 64.75 98 GLY A CA 1
ATOM 741 C C . GLY A 1 98 ? -10.683 11.067 -10.408 1.00 64.75 98 GLY A C 1
ATOM 742 O O . GLY A 1 98 ? -10.691 11.815 -11.387 1.00 64.75 98 GLY A O 1
ATOM 743 N N . SER A 1 99 ? -9.657 11.035 -9.551 1.00 59.31 99 SER A N 1
ATOM 744 C CA . SER A 1 99 ? -8.523 11.962 -9.634 1.00 59.31 99 SER A CA 1
ATOM 745 C C . SER A 1 99 ? -7.394 11.449 -10.526 1.00 59.31 99 SER A C 1
ATOM 747 O O . SER A 1 99 ? -6.944 10.320 -10.384 1.00 59.31 99 SER A O 1
ATOM 749 N N . LEU A 1 100 ? -6.907 12.307 -11.429 1.00 54.25 100 LEU A N 1
ATOM 750 C CA . LEU A 1 100 ? -5.901 11.989 -12.456 1.00 54.25 100 LEU A CA 1
ATOM 751 C C . LEU A 1 100 ? -4.442 12.231 -12.011 1.00 54.25 100 LEU A C 1
ATOM 753 O O . LEU A 1 100 ? -3.522 11.959 -12.777 1.00 54.25 100 LEU A O 1
ATOM 757 N N . ALA A 1 101 ? -4.248 12.783 -10.812 1.00 51.25 101 ALA A N 1
ATOM 758 C CA . ALA A 1 101 ? -2.981 13.178 -10.181 1.00 51.25 101 ALA A CA 1
ATOM 759 C C . ALA A 1 101 ? -3.261 13.496 -8.689 1.00 51.25 101 ALA A C 1
ATOM 761 O O . ALA A 1 101 ? -4.441 13.505 -8.314 1.00 51.25 101 ALA A O 1
ATOM 762 N N . PRO A 1 102 ? -2.267 13.798 -7.828 1.00 48.16 102 PRO A N 1
ATOM 763 C CA . PRO A 1 102 ? -2.528 14.401 -6.520 1.00 48.16 102 PRO A CA 1
ATOM 764 C C . PRO A 1 102 ? -3.304 15.699 -6.771 1.00 48.16 102 PRO A C 1
ATOM 766 O O . PRO A 1 102 ? -2.783 16.637 -7.377 1.00 48.16 102 PRO A O 1
ATOM 769 N N . SER A 1 103 ? -4.598 15.711 -6.453 1.00 46.53 103 SER A N 1
ATOM 770 C CA . SER A 1 103 ? -5.489 16.802 -6.851 1.00 46.53 103 SER A CA 1
ATOM 771 C C . SER A 1 103 ? -5.042 18.102 -6.179 1.00 46.53 103 SER A C 1
ATOM 773 O O . SER A 1 103 ? -5.200 18.270 -4.973 1.00 46.53 103 SER A O 1
ATOM 775 N N . LEU A 1 104 ? -4.538 19.054 -6.971 1.00 42.06 104 LEU A N 1
ATOM 776 C CA . LEU A 1 104 ? -4.399 20.461 -6.571 1.00 42.06 104 LEU A CA 1
ATOM 777 C C . LEU A 1 104 ? -5.752 21.205 -6.617 1.00 42.06 104 LEU A C 1
ATOM 779 O O . LEU A 1 104 ? -5.801 22.416 -6.411 1.00 42.06 104 LEU A O 1
ATOM 783 N N . THR A 1 105 ? -6.860 20.507 -6.898 1.00 46.97 105 THR A N 1
ATOM 784 C CA . THR A 1 105 ? -8.188 21.095 -7.117 1.00 46.97 105 THR A CA 1
ATOM 785 C C . THR A 1 105 ? -9.282 20.311 -6.392 1.00 46.97 105 THR A C 1
ATOM 787 O O . THR A 1 105 ? -10.154 19.743 -7.036 1.00 46.97 105 THR A O 1
ATOM 790 N N . GLY A 1 106 ? -9.241 20.294 -5.056 1.00 49.72 106 GLY A N 1
ATOM 791 C CA . GLY A 1 106 ? -10.363 19.915 -4.180 1.00 49.72 106 GLY A CA 1
ATOM 792 C C . GLY A 1 106 ? -10.939 18.490 -4.340 1.00 49.72 106 GLY A C 1
ATOM 793 O O . GLY A 1 106 ? -10.569 17.747 -5.250 1.00 49.72 106 GLY A O 1
ATOM 794 N N . PRO A 1 107 ? -11.834 18.067 -3.428 1.00 49.59 107 PRO A N 1
ATOM 795 C CA . PRO A 1 107 ? -12.553 16.803 -3.567 1.00 49.59 107 PRO A CA 1
ATOM 796 C C . PRO A 1 107 ? -13.612 16.882 -4.683 1.00 49.59 107 PRO A C 1
ATOM 798 O O . PRO A 1 107 ? -14.313 17.886 -4.824 1.00 49.59 107 PRO A O 1
ATOM 801 N N . LEU A 1 108 ? -13.752 15.809 -5.471 1.00 54.66 108 LEU A N 1
ATOM 802 C CA . LEU A 1 108 ? -14.900 15.606 -6.368 1.00 54.66 108 LEU A CA 1
ATOM 803 C C . LEU A 1 108 ? -16.198 15.429 -5.546 1.00 54.66 108 LEU A C 1
ATOM 805 O O . LEU A 1 108 ? -16.128 15.025 -4.386 1.00 54.66 108 LEU A O 1
ATOM 809 N N . PRO A 1 109 ? -17.398 15.668 -6.120 1.00 54.28 109 PRO A N 1
ATOM 810 C CA . PRO A 1 109 ? -18.664 15.723 -5.370 1.00 54.28 109 PRO A CA 1
ATOM 811 C C . PRO A 1 109 ? -19.084 14.435 -4.634 1.00 54.28 109 PRO A C 1
ATOM 813 O O . PRO A 1 109 ? -20.052 14.470 -3.880 1.00 54.28 109 PRO A O 1
ATOM 816 N N . SER A 1 110 ? -18.395 13.307 -4.830 1.00 63.19 110 SER A N 1
ATOM 817 C CA . SER A 1 110 ? -18.661 12.041 -4.133 1.00 63.19 110 SER A CA 1
ATOM 818 C C . SER A 1 110 ? -17.786 11.798 -2.899 1.00 63.19 110 SER A C 1
ATOM 820 O O . SER A 1 110 ? -18.054 10.856 -2.156 1.00 63.19 110 SER A O 1
ATOM 822 N N . GLN A 1 111 ? -16.749 12.609 -2.669 1.00 75.88 111 GLN A N 1
ATOM 823 C CA . GLN A 1 111 ? -15.774 12.378 -1.605 1.00 75.88 111 GLN A CA 1
ATOM 824 C C . GLN A 1 111 ? -15.899 13.447 -0.513 1.00 75.88 111 GLN A C 1
ATOM 826 O O . GLN A 1 111 ? -15.847 14.640 -0.798 1.00 75.88 111 GLN A O 1
ATOM 831 N N . ALA A 1 112 ? -16.048 13.028 0.747 1.00 77.94 112 ALA A N 1
ATOM 832 C CA . ALA A 1 112 ? -16.198 13.957 1.873 1.00 77.94 112 ALA A CA 1
ATOM 833 C C . ALA A 1 112 ? -14.938 14.814 2.115 1.00 77.94 112 ALA A C 1
ATOM 835 O O . ALA A 1 112 ? -15.045 15.980 2.486 1.00 77.94 112 ALA A O 1
ATOM 836 N N . ALA A 1 113 ? -13.754 14.239 1.884 1.00 80.81 113 ALA A N 1
ATOM 837 C CA . ALA A 1 113 ? -12.455 14.902 1.955 1.00 80.81 113 ALA A CA 1
ATOM 838 C C . ALA A 1 113 ? -11.410 14.130 1.121 1.00 80.81 113 ALA A C 1
ATOM 840 O O . ALA A 1 113 ? -11.607 12.936 0.871 1.00 80.81 113 ALA A O 1
ATOM 841 N N . PRO A 1 114 ? -10.296 14.764 0.709 1.00 83.88 114 PRO A N 1
ATOM 842 C CA . PRO A 1 114 ? -9.179 14.059 0.083 1.00 83.88 114 PRO A CA 1
ATOM 843 C C . PRO A 1 114 ? -8.609 12.956 0.991 1.00 83.88 114 PRO A C 1
ATOM 845 O O . PRO A 1 114 ? -8.404 13.169 2.183 1.00 83.88 114 PRO A O 1
ATOM 848 N N . ARG A 1 115 ? -8.323 11.789 0.411 1.00 89.81 115 ARG A N 1
ATOM 849 C CA . ARG A 1 115 ? -7.720 10.618 1.069 1.00 89.81 115 ARG A CA 1
ATOM 850 C C . ARG A 1 115 ? -6.208 10.740 1.208 1.00 89.81 115 ARG A C 1
ATOM 852 O O . ARG A 1 115 ? -5.674 10.367 2.247 1.00 89.81 115 ARG A O 1
ATOM 859 N N . ASP A 1 116 ? -5.539 11.259 0.174 1.00 88.81 116 ASP A N 1
ATOM 860 C CA . ASP A 1 116 ? -4.072 11.223 0.074 1.00 88.81 116 ASP A CA 1
ATOM 861 C C . ASP A 1 116 ? -3.365 11.830 1.293 1.00 88.81 116 ASP A C 1
ATOM 863 O O . ASP A 1 116 ? -2.529 11.132 1.853 1.00 88.81 116 ASP A O 1
ATOM 867 N N . PRO A 1 117 ? -3.725 13.031 1.800 1.00 90.00 117 PRO A N 1
ATOM 868 C CA . PRO A 1 117 ? -3.009 13.608 2.939 1.00 90.00 117 PRO A CA 1
ATOM 869 C C . PRO A 1 117 ? -3.096 12.760 4.213 1.00 90.00 117 PRO A C 1
ATOM 871 O O . PRO A 1 117 ? -2.147 12.723 4.987 1.00 90.00 117 PRO A O 1
ATOM 874 N N . GLY A 1 118 ? -4.228 12.084 4.443 1.00 90.38 118 GLY A N 1
ATOM 875 C CA . GLY A 1 118 ? -4.393 11.197 5.597 1.00 90.38 118 GLY A CA 1
ATOM 876 C C . GLY A 1 118 ? -3.625 9.888 5.429 1.00 90.38 118 GLY A C 1
ATOM 877 O O . GLY A 1 118 ? -2.987 9.422 6.367 1.00 90.38 118 GLY A O 1
ATOM 878 N N . ILE A 1 119 ? -3.632 9.321 4.219 1.00 92.75 119 ILE A N 1
ATOM 879 C CA . ILE A 1 119 ? -2.845 8.122 3.910 1.00 92.75 119 ILE A CA 1
ATOM 880 C C . ILE A 1 119 ? -1.350 8.431 4.048 1.00 92.75 119 ILE A C 1
ATOM 882 O O . ILE A 1 119 ? -0.674 7.725 4.778 1.00 92.75 119 ILE A O 1
ATOM 886 N N . GLU A 1 120 ? -0.853 9.513 3.445 1.00 90.06 120 GLU A N 1
ATOM 887 C CA . GLU A 1 120 ? 0.562 9.928 3.492 1.00 90.06 120 GLU A CA 1
ATOM 888 C C . GLU A 1 120 ? 1.037 10.341 4.895 1.00 90.06 120 GLU A C 1
ATOM 890 O O . GLU A 1 120 ? 2.229 10.301 5.191 1.00 90.06 120 GLU A O 1
ATOM 895 N N . ALA A 1 121 ? 0.122 10.740 5.781 1.00 90.00 121 ALA A N 1
ATOM 896 C CA . ALA A 1 121 ? 0.439 10.998 7.184 1.00 90.00 121 ALA A CA 1
ATOM 897 C C . ALA A 1 121 ? 0.564 9.709 8.018 1.00 90.00 121 ALA A C 1
ATOM 899 O O . ALA A 1 121 ? 1.058 9.754 9.149 1.00 90.00 121 ALA A O 1
ATOM 900 N N . SER A 1 122 ? 0.095 8.570 7.501 1.00 90.12 122 SER A N 1
ATOM 901 C CA . SER A 1 122 ? 0.155 7.294 8.202 1.00 90.12 122 SER A CA 1
ATOM 902 C C . SER A 1 122 ? 1.552 6.675 8.090 1.00 90.12 122 SER A C 1
ATOM 904 O O . SER A 1 122 ? 2.107 6.611 6.997 1.00 90.12 122 SER A O 1
ATOM 906 N N . PRO A 1 123 ? 2.116 6.109 9.174 1.00 87.44 123 PRO A N 1
ATOM 907 C CA . PRO A 1 123 ? 3.375 5.362 9.097 1.00 87.44 123 PRO A CA 1
ATOM 908 C C . PRO A 1 123 ? 3.238 4.013 8.365 1.00 87.44 123 PRO A C 1
ATOM 910 O O . PRO A 1 123 ? 4.217 3.278 8.249 1.00 87.44 123 PRO A O 1
ATOM 913 N N . LEU A 1 124 ? 2.020 3.653 7.950 1.00 89.44 124 LEU A N 1
ATOM 914 C CA . LEU A 1 124 ? 1.673 2.401 7.276 1.00 89.44 124 LEU A CA 1
ATOM 915 C C . LEU A 1 124 ? 1.365 2.613 5.790 1.00 89.44 124 LEU A C 1
ATOM 917 O O . LEU A 1 124 ? 0.805 1.725 5.148 1.00 89.44 124 LEU A O 1
ATOM 921 N N . ASP A 1 125 ? 1.670 3.792 5.256 1.00 89.88 125 ASP A N 1
ATOM 922 C CA . ASP A 1 125 ? 1.460 4.108 3.854 1.00 89.88 125 ASP A CA 1
ATOM 923 C C . ASP A 1 125 ? 2.477 3.403 2.940 1.00 89.88 125 ASP A C 1
ATOM 925 O O . ASP A 1 125 ? 3.398 2.714 3.385 1.00 89.88 125 ASP A O 1
ATOM 929 N N . CYS A 1 126 ? 2.285 3.544 1.628 1.00 86.75 126 CYS A N 1
ATOM 930 C CA . CYS A 1 126 ? 3.201 2.981 0.635 1.00 86.75 126 CYS A CA 1
ATOM 931 C C . CYS A 1 126 ? 4.367 3.908 0.282 1.00 86.75 126 CYS A C 1
ATOM 933 O O . CYS A 1 126 ? 5.098 3.643 -0.677 1.00 86.75 126 CYS A O 1
ATOM 935 N N . SER A 1 127 ? 4.572 4.992 1.035 1.00 77.94 127 SER A N 1
ATOM 936 C CA . SER A 1 127 ? 5.820 5.733 0.965 1.00 77.94 127 SER A CA 1
ATOM 937 C C . SER A 1 127 ? 6.866 4.910 1.703 1.00 77.94 127 SER A C 1
ATOM 939 O O . SER A 1 127 ? 6.925 4.859 2.918 1.00 77.94 127 SER A O 1
ATOM 941 N N . CYS A 1 128 ? 7.658 4.157 0.946 1.00 54.97 128 CYS A N 1
ATOM 942 C CA . CYS A 1 128 ? 8.650 3.242 1.487 1.00 54.97 128 CYS A CA 1
ATOM 943 C C . CYS A 1 128 ? 9.543 3.926 2.557 1.00 54.97 128 CYS A C 1
ATOM 945 O O . CYS A 1 128 ? 10.438 4.693 2.183 1.00 54.97 128 CYS A O 1
ATOM 947 N N . PRO A 1 129 ? 9.421 3.611 3.870 1.00 50.22 129 PRO A N 1
ATOM 948 C CA . PRO A 1 129 ? 10.457 3.989 4.829 1.00 50.22 129 PRO A CA 1
ATOM 949 C C . PRO A 1 129 ? 11.724 3.142 4.619 1.00 50.22 129 PRO A C 1
ATOM 951 O O . PRO A 1 129 ? 12.803 3.521 5.074 1.00 50.22 129 PRO A O 1
ATOM 954 N N . ALA A 1 130 ? 11.633 2.042 3.858 1.00 44.84 130 ALA A N 1
ATOM 955 C CA . ALA A 1 130 ? 12.767 1.224 3.419 1.00 44.84 130 ALA A CA 1
ATOM 956 C C . ALA A 1 130 ? 13.652 1.902 2.346 1.00 44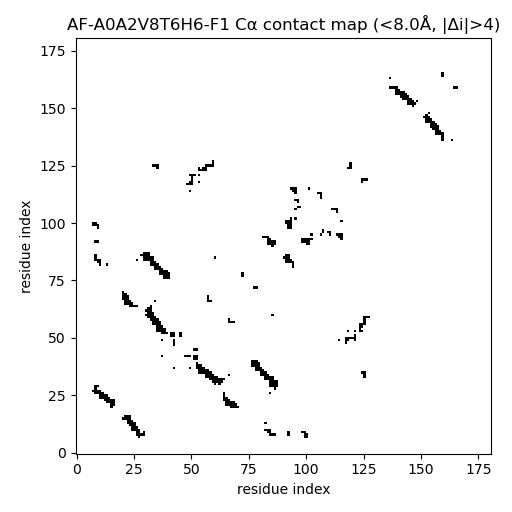.84 130 ALA A C 1
ATOM 958 O O . ALA A 1 130 ? 14.702 1.363 2.001 1.00 44.84 130 ALA A O 1
ATOM 959 N N . CYS A 1 131 ? 13.282 3.096 1.863 1.00 45.94 131 CYS A N 1
ATOM 960 C CA . CYS A 1 131 ? 14.168 3.964 1.083 1.00 45.94 131 CYS A CA 1
ATOM 961 C C . CYS A 1 131 ? 14.975 4.947 1.946 1.00 45.94 131 CYS A C 1
ATOM 963 O O . CYS A 1 131 ? 15.794 5.691 1.402 1.00 45.94 131 CYS A O 1
ATOM 965 N N . THR A 1 132 ? 14.824 4.950 3.278 1.00 47.59 132 THR A N 1
ATOM 966 C CA . THR A 1 132 ? 15.956 5.405 4.093 1.00 47.59 132 THR A CA 1
ATOM 967 C C . THR A 1 132 ? 17.048 4.346 3.957 1.00 47.59 132 THR A C 1
ATOM 969 O O . THR A 1 132 ? 16.750 3.163 4.136 1.00 47.59 132 THR A O 1
ATOM 972 N N . PRO A 1 133 ? 18.297 4.709 3.601 1.00 42.47 133 PRO A N 1
ATOM 973 C CA . PRO A 1 133 ? 19.386 3.758 3.712 1.00 42.47 133 PRO A CA 1
ATOM 974 C C . PRO A 1 133 ? 19.330 3.229 5.139 1.00 42.47 133 PRO A C 1
ATOM 976 O O . PRO A 1 133 ? 19.430 4.019 6.082 1.00 42.47 133 PRO A O 1
ATOM 979 N N . LEU A 1 134 ? 19.111 1.919 5.295 1.00 52.41 134 LEU A N 1
ATOM 980 C CA . LEU A 1 134 ? 19.259 1.282 6.595 1.00 52.41 134 LEU A CA 1
ATOM 981 C C . LEU A 1 134 ? 20.595 1.784 7.157 1.00 52.41 134 LEU A C 1
ATOM 983 O O . LEU A 1 134 ? 21.577 1.807 6.396 1.00 52.41 134 LEU A O 1
ATOM 987 N N . PRO A 1 135 ? 20.661 2.235 8.426 1.00 57.81 135 PRO A N 1
ATOM 988 C CA . PRO A 1 135 ? 21.953 2.525 9.024 1.00 57.81 135 PRO A CA 1
ATOM 989 C C . PRO A 1 135 ? 22.858 1.324 8.731 1.00 57.81 135 PRO A C 1
ATOM 991 O O . PRO A 1 135 ? 22.376 0.186 8.810 1.00 57.81 135 PRO A O 1
ATOM 994 N N . PRO A 1 136 ? 24.108 1.554 8.285 1.00 69.88 136 PRO A N 1
ATOM 995 C CA . PRO A 1 136 ? 24.982 0.464 7.886 1.00 69.88 136 PRO A CA 1
ATOM 996 C C . PRO A 1 136 ? 24.969 -0.579 8.998 1.00 69.88 136 PRO A C 1
ATOM 998 O O . PRO A 1 136 ? 25.144 -0.218 10.165 1.00 69.88 136 PRO A O 1
ATOM 1001 N N . LEU A 1 137 ? 24.695 -1.837 8.632 1.00 71.31 137 LEU A N 1
ATOM 1002 C CA . LEU A 1 137 ? 24.650 -2.938 9.591 1.00 71.31 137 LEU A CA 1
ATOM 1003 C C . LEU A 1 137 ? 25.891 -2.864 10.476 1.00 71.31 137 LEU A C 1
ATOM 1005 O O . LEU A 1 137 ? 26.996 -2.598 9.982 1.00 71.31 137 LEU A O 1
ATOM 1009 N N . SER A 1 138 ? 25.714 -3.084 11.775 1.00 82.19 138 SER A N 1
ATOM 1010 C CA . SER A 1 138 ? 26.854 -3.052 12.680 1.00 82.19 138 SER A CA 1
ATOM 1011 C C . SER A 1 138 ? 27.890 -4.097 12.247 1.00 82.19 138 SER A C 1
ATOM 1013 O O . SER A 1 138 ? 27.569 -5.172 11.737 1.00 82.19 138 SER A O 1
ATOM 1015 N N . VAL A 1 139 ? 29.177 -3.786 12.380 1.00 83.88 139 VAL A N 1
ATOM 1016 C CA . VAL A 1 139 ? 30.212 -4.791 12.115 1.00 83.88 139 VAL A CA 1
ATOM 1017 C C . VAL A 1 139 ? 30.247 -5.742 13.316 1.00 83.88 139 VAL A C 1
ATOM 1019 O O . VAL A 1 139 ? 30.363 -5.255 14.445 1.00 83.88 139 VAL A O 1
ATOM 1022 N N . PRO A 1 140 ? 30.177 -7.075 13.116 1.00 84.38 140 PRO A N 1
ATOM 1023 C CA . PRO A 1 140 ? 30.389 -8.036 14.192 1.00 84.38 140 PRO A CA 1
ATOM 1024 C C . PRO A 1 140 ? 31.696 -7.743 14.928 1.00 84.38 140 PRO A C 1
ATOM 1026 O O . PRO A 1 140 ? 32.743 -7.551 14.308 1.00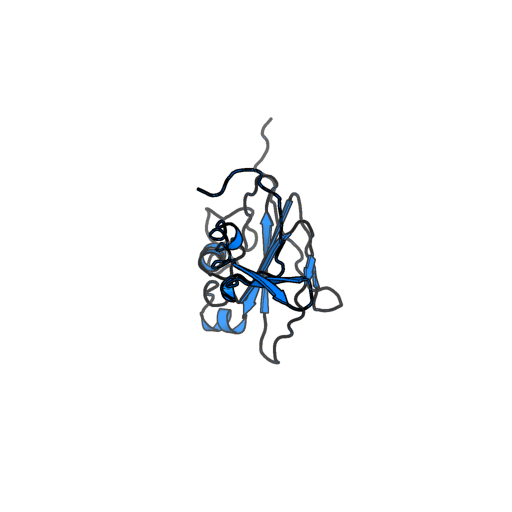 84.38 140 PRO A O 1
ATOM 1029 N N . SER A 1 141 ? 31.640 -7.684 16.254 1.00 89.50 141 SER A N 1
ATOM 1030 C CA . SER A 1 141 ? 32.778 -7.278 17.087 1.00 89.50 141 SER A CA 1
ATOM 1031 C C . SER A 1 141 ? 33.431 -8.477 17.771 1.00 89.50 141 SER A C 1
ATOM 1033 O O . SER A 1 141 ? 32.906 -9.589 17.736 1.00 89.50 141 SER A O 1
ATOM 1035 N N . ASN A 1 142 ? 34.590 -8.259 18.400 1.00 89.12 142 ASN A N 1
ATOM 1036 C CA . ASN A 1 142 ? 35.315 -9.284 19.161 1.00 89.12 142 ASN A CA 1
ATOM 1037 C C . ASN A 1 142 ? 35.603 -10.563 18.362 1.00 89.12 142 ASN A C 1
ATOM 1039 O O . ASN A 1 142 ? 35.554 -11.664 18.908 1.00 89.12 142 ASN A O 1
ATOM 1043 N N . VAL A 1 143 ? 35.905 -10.414 17.068 1.00 89.62 143 VAL A N 1
ATOM 1044 C CA . VAL A 1 143 ? 36.348 -11.530 16.232 1.00 89.62 143 VAL A CA 1
ATOM 1045 C C . VAL A 1 143 ? 37.670 -12.046 16.790 1.00 89.62 143 VAL A C 1
ATOM 1047 O O . VAL A 1 143 ? 38.676 -11.337 16.778 1.00 89.62 143 VAL A O 1
ATOM 1050 N N . SER A 1 144 ? 37.666 -13.276 17.288 1.00 88.06 144 SER A N 1
ATOM 1051 C CA . SER A 1 144 ? 38.847 -13.916 17.851 1.00 88.06 144 SER A CA 1
ATOM 1052 C C . SER A 1 144 ? 38.967 -15.354 17.369 1.00 88.06 144 SER A C 1
ATOM 1054 O O . SER A 1 144 ? 37.979 -16.000 17.016 1.00 88.06 144 SER A O 1
ATOM 1056 N N . THR A 1 145 ? 40.200 -15.847 17.338 1.00 85.31 145 THR A N 1
ATOM 1057 C CA . THR A 1 145 ? 40.508 -17.227 16.975 1.00 85.31 145 THR A CA 1
ATOM 1058 C C . THR A 1 145 ? 41.203 -17.906 18.139 1.00 85.31 145 THR A C 1
ATOM 10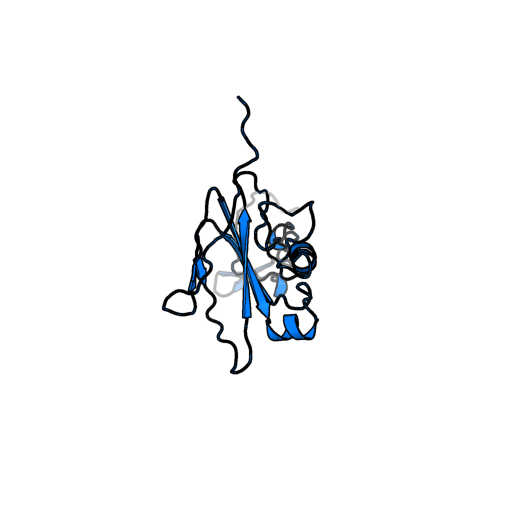60 O O . THR A 1 145 ? 42.205 -17.388 18.634 1.00 85.31 145 THR A O 1
ATOM 1063 N N . CYS A 1 146 ? 40.734 -19.084 18.535 1.00 77.62 146 CYS A N 1
ATOM 1064 C CA . CYS A 1 146 ? 41.473 -19.952 19.445 1.00 77.62 146 CYS A CA 1
ATOM 1065 C C . CYS A 1 146 ? 41.923 -21.220 18.707 1.00 77.62 146 CYS A C 1
ATOM 1067 O O . CYS A 1 146 ? 41.142 -21.889 18.025 1.00 77.62 146 CYS A O 1
ATOM 1069 N N . ALA A 1 147 ? 43.221 -21.519 18.808 1.00 73.94 147 ALA A N 1
ATOM 1070 C CA . ALA A 1 147 ? 43.816 -22.731 18.260 1.00 73.94 147 ALA A CA 1
ATOM 1071 C C . ALA A 1 147 ? 43.722 -23.873 19.283 1.00 73.94 147 ALA A C 1
ATOM 1073 O O . ALA A 1 147 ? 43.830 -23.639 20.486 1.00 73.94 147 ALA A O 1
ATOM 1074 N N . GLY A 1 148 ? 43.563 -25.111 18.806 1.00 63.25 148 GLY A N 1
ATOM 1075 C CA . GLY A 1 148 ? 43.705 -26.308 19.646 1.00 63.25 148 GLY A CA 1
ATOM 1076 C C . GLY A 1 148 ? 42.408 -27.025 20.021 1.00 63.25 148 GLY A C 1
ATOM 1077 O O . GLY A 1 148 ? 42.449 -27.954 20.822 1.00 63.25 148 GLY A O 1
ATOM 1078 N N . GLN A 1 149 ? 41.271 -26.663 19.425 1.00 59.53 149 GLN A N 1
ATOM 1079 C CA . GLN A 1 149 ? 40.033 -27.440 19.548 1.00 59.53 149 GLN A CA 1
ATOM 1080 C C . GLN A 1 149 ? 39.962 -28.460 18.402 1.00 59.53 149 GLN A C 1
ATOM 1082 O O . GLN A 1 149 ? 39.832 -28.076 17.243 1.00 59.53 149 GLN A O 1
ATOM 1087 N N . CYS A 1 150 ? 40.092 -29.756 18.710 1.00 57.16 150 CYS A N 1
ATOM 1088 C CA . CYS A 1 150 ? 39.985 -30.869 17.749 1.00 57.16 150 CYS A CA 1
ATOM 1089 C C . CYS A 1 150 ? 40.840 -30.722 16.470 1.00 57.16 150 CYS A C 1
ATOM 1091 O O . CYS A 1 150 ? 40.346 -30.945 15.370 1.00 57.16 150 CYS A O 1
ATOM 1093 N N . GLN A 1 151 ? 42.116 -30.331 16.600 1.00 70.25 151 GLN A N 1
ATOM 1094 C CA . GLN A 1 151 ? 43.019 -30.048 15.462 1.00 70.25 151 GLN A CA 1
ATOM 1095 C C . GLN A 1 151 ? 42.533 -28.929 14.513 1.00 70.25 151 GLN A C 1
ATOM 1097 O O . GLN A 1 151 ? 43.085 -28.753 13.429 1.00 70.25 151 GLN A O 1
ATOM 1102 N N . GLY A 1 152 ? 41.529 -28.151 14.924 1.00 72.25 152 GLY A N 1
ATOM 1103 C CA . GLY A 1 152 ? 40.959 -27.042 14.171 1.00 72.25 152 GLY A CA 1
ATOM 1104 C C . GLY A 1 152 ? 41.137 -25.687 14.855 1.00 72.25 152 GLY A C 1
ATOM 1105 O O . GLY A 1 152 ? 41.716 -25.551 15.939 1.00 72.25 152 GLY A O 1
ATOM 1106 N N . MET A 1 153 ? 40.611 -24.668 14.181 1.00 78.69 153 MET A N 1
ATOM 1107 C CA . MET A 1 153 ? 40.509 -23.297 14.666 1.00 78.69 153 MET A CA 1
ATOM 1108 C C . MET A 1 153 ? 39.037 -22.990 14.927 1.00 78.69 153 MET A C 1
ATOM 1110 O O . MET A 1 153 ? 38.201 -23.182 14.045 1.00 78.69 153 MET A O 1
ATOM 1114 N N . VAL A 1 154 ? 38.726 -22.491 16.121 1.00 84.06 154 VAL A N 1
ATOM 1115 C CA . VAL A 1 154 ? 37.396 -21.948 16.420 1.00 84.06 154 VAL A CA 1
ATOM 1116 C C . VAL A 1 154 ? 37.457 -20.438 16.258 1.00 84.06 154 VAL A C 1
ATOM 1118 O O . VAL A 1 154 ? 38.367 -19.790 16.776 1.00 84.06 154 VAL A O 1
ATOM 1121 N N . VAL A 1 155 ? 36.486 -19.892 15.529 1.00 85.25 155 VAL A N 1
ATOM 1122 C CA . VAL A 1 155 ? 36.284 -18.452 15.365 1.00 85.25 155 VAL A CA 1
ATOM 1123 C C . VAL A 1 155 ? 35.080 -18.055 16.209 1.00 85.25 155 VAL A C 1
ATOM 1125 O O . VAL A 1 155 ? 34.008 -18.639 16.054 1.00 85.25 155 VAL A O 1
ATOM 1128 N N . THR A 1 156 ? 35.246 -17.079 17.094 1.00 88.12 156 THR A N 1
ATOM 1129 C CA . THR A 1 156 ? 34.157 -16.516 17.905 1.00 88.12 156 THR A CA 1
ATOM 1130 C C . THR A 1 156 ? 34.018 -15.027 17.625 1.00 88.12 156 THR A C 1
ATOM 1132 O O . THR A 1 156 ? 34.994 -14.364 17.283 1.00 88.12 156 THR A O 1
ATOM 1135 N N . TRP A 1 157 ? 32.795 -14.511 17.722 1.00 91.69 157 TRP A N 1
ATOM 1136 C CA . TRP A 1 157 ? 32.481 -13.094 17.558 1.00 91.69 157 TRP A CA 1
ATOM 1137 C C . TRP A 1 157 ? 31.171 -12.761 18.270 1.00 91.69 157 TRP A C 1
ATOM 1139 O O . TRP A 1 157 ? 30.358 -13.642 18.557 1.00 91.69 157 TRP A O 1
ATOM 1149 N N . ASN A 1 158 ? 30.946 -11.474 18.504 1.00 92.44 158 ASN A N 1
ATOM 1150 C CA . ASN A 1 158 ? 29.654 -10.948 18.913 1.00 92.44 158 ASN A CA 1
ATOM 1151 C C . ASN A 1 158 ? 28.813 -10.666 17.665 1.00 92.44 158 ASN A C 1
ATOM 1153 O O . ASN A 1 158 ? 29.219 -9.881 16.804 1.00 92.44 158 ASN A O 1
ATOM 1157 N N . ALA A 1 159 ? 27.655 -11.319 17.566 1.00 88.31 159 ALA A N 1
ATOM 1158 C CA . ALA A 1 159 ? 26.707 -11.105 16.479 1.00 88.31 159 ALA A CA 1
ATOM 1159 C C . ALA A 1 159 ? 26.078 -9.701 16.530 1.00 88.31 159 ALA A C 1
ATOM 1161 O O . ALA A 1 159 ? 26.108 -9.016 17.555 1.00 88.31 159 ALA A O 1
ATOM 1162 N N . ASN A 1 160 ? 25.481 -9.304 15.410 1.00 91.12 160 ASN A N 1
ATOM 1163 C CA . ASN A 1 160 ? 24.644 -8.113 15.313 1.00 91.12 160 ASN A CA 1
ATOM 1164 C C . ASN A 1 160 ? 23.446 -8.220 16.282 1.00 91.12 160 ASN A C 1
ATOM 1166 O O . ASN A 1 160 ? 22.989 -9.336 16.558 1.00 91.12 160 ASN A O 1
ATOM 1170 N N . PRO A 1 161 ? 22.886 -7.095 16.766 1.00 84.69 161 PRO A N 1
ATOM 1171 C CA . PRO A 1 161 ? 21.611 -7.089 17.479 1.00 84.69 161 PRO A CA 1
ATOM 1172 C C . PRO A 1 161 ? 20.522 -7.841 16.700 1.00 84.69 161 PRO A C 1
ATOM 1174 O O . PRO A 1 161 ? 20.433 -7.729 15.477 1.00 84.69 161 PRO A O 1
ATOM 1177 N N . SER A 1 162 ? 19.642 -8.570 17.392 1.00 77.81 162 SER A N 1
ATOM 1178 C CA . SER A 1 162 ? 18.564 -9.345 16.749 1.00 77.81 162 SER A CA 1
ATOM 1179 C C . SER A 1 162 ? 17.596 -8.482 15.930 1.00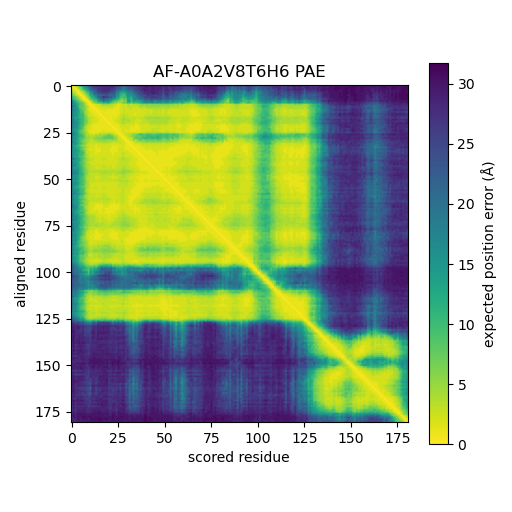 77.81 162 SER A C 1
ATOM 1181 O O . SER A 1 162 ? 16.983 -8.972 14.981 1.00 77.81 162 SER A O 1
ATOM 1183 N N . SER A 1 163 ? 17.503 -7.189 16.248 1.00 66.62 163 SER A N 1
ATOM 1184 C CA . SER A 1 163 ? 16.760 -6.190 15.477 1.00 66.62 163 SER A CA 1
ATOM 1185 C C . SER A 1 163 ? 17.285 -6.002 14.050 1.00 66.62 163 SER A C 1
ATOM 1187 O O . SER A 1 163 ? 16.506 -5.634 13.179 1.00 66.62 163 SER A O 1
ATOM 1189 N N . GLU A 1 164 ? 18.567 -6.282 13.789 1.00 79.69 164 GLU A N 1
ATOM 1190 C CA . GLU A 1 164 ? 19.177 -6.169 12.454 1.00 79.69 164 GLU A CA 1
ATOM 1191 C C . GLU A 1 164 ? 18.907 -7.392 11.556 1.00 79.69 164 GLU A C 1
ATOM 1193 O O . GLU A 1 164 ? 19.199 -7.349 10.364 1.00 79.69 164 GLU A O 1
ATOM 1198 N N . ARG A 1 165 ? 18.338 -8.482 12.101 1.00 74.81 165 ARG A N 1
ATOM 1199 C CA . ARG A 1 165 ? 17.896 -9.682 11.354 1.00 74.81 165 ARG A CA 1
ATOM 1200 C C . ARG A 1 165 ? 18.935 -10.247 10.365 1.00 74.81 165 ARG A C 1
ATOM 1202 O O . ARG A 1 165 ? 18.574 -10.745 9.302 1.00 74.81 165 ARG A O 1
ATOM 1209 N N . VAL A 1 166 ? 20.225 -10.212 10.708 1.00 80.12 166 VAL A N 1
ATOM 1210 C CA . VAL A 1 166 ? 21.290 -10.804 9.880 1.00 80.12 166 VAL A CA 1
ATOM 1211 C C . VAL A 1 166 ? 21.127 -12.327 9.834 1.00 80.12 166 VAL A C 1
ATOM 1213 O O . VAL A 1 166 ? 21.271 -13.005 10.847 1.00 80.12 166 VAL A O 1
ATOM 1216 N N . LEU A 1 167 ? 20.833 -12.868 8.649 1.00 79.75 167 LEU A N 1
ATOM 1217 C CA . LEU A 1 167 ? 20.564 -14.301 8.450 1.00 79.75 167 LEU A CA 1
ATOM 1218 C C . LEU A 1 167 ? 21.812 -15.114 8.078 1.00 79.75 167 LEU A C 1
ATOM 1220 O O . LEU A 1 167 ? 21.799 -16.340 8.170 1.00 79.75 167 LEU A O 1
ATOM 1224 N N . GLN A 1 168 ? 22.886 -14.453 7.633 1.00 82.44 168 GLN A N 1
ATOM 1225 C CA . GLN A 1 168 ? 24.087 -15.126 7.147 1.00 82.44 168 GLN A CA 1
ATOM 1226 C C . GLN A 1 168 ? 25.352 -14.298 7.385 1.00 82.44 168 GLN A C 1
ATOM 1228 O O . GLN A 1 168 ? 25.393 -13.102 7.107 1.00 82.44 168 GLN A O 1
ATOM 1233 N N . TYR A 1 169 ? 26.422 -14.978 7.800 1.00 83.75 169 TYR A N 1
ATOM 1234 C CA . TYR A 1 169 ? 27.775 -14.431 7.871 1.00 83.75 169 TYR A CA 1
ATOM 1235 C C . TYR A 1 169 ? 28.675 -15.078 6.816 1.00 83.75 169 TYR A C 1
ATOM 1237 O O . TYR A 1 169 ? 28.606 -16.284 6.574 1.00 83.75 169 TYR A O 1
ATOM 1245 N N . ARG A 1 170 ? 29.555 -14.284 6.195 1.00 86.12 170 ARG A N 1
ATOM 1246 C CA . ARG A 1 170 ? 30.621 -14.789 5.319 1.00 86.12 170 ARG A CA 1
ATOM 1247 C C . ARG A 1 170 ? 31.965 -14.619 6.012 1.00 86.12 170 ARG A C 1
ATOM 1249 O O . ARG A 1 170 ? 32.467 -13.505 6.115 1.00 86.12 170 ARG A O 1
ATOM 1256 N N . ILE A 1 171 ? 32.564 -15.729 6.424 1.00 83.38 171 ILE A N 1
ATOM 1257 C CA . ILE A 1 171 ? 33.901 -15.742 7.018 1.00 83.38 171 ILE A CA 1
ATOM 1258 C C . ILE A 1 171 ? 34.933 -15.796 5.889 1.00 83.38 171 ILE A C 1
ATOM 1260 O O . ILE A 1 171 ? 34.834 -16.628 4.986 1.00 83.38 171 ILE A O 1
ATOM 1264 N N . ARG A 1 172 ? 35.916 -14.893 5.921 1.00 81.75 172 ARG A N 1
ATOM 1265 C CA . ARG A 1 172 ? 37.079 -14.913 5.026 1.00 81.75 172 ARG A CA 1
ATOM 1266 C C . ARG A 1 172 ? 38.338 -15.014 5.874 1.00 81.75 172 ARG A C 1
ATOM 1268 O O . ARG A 1 172 ? 38.441 -14.340 6.892 1.00 81.75 172 ARG A O 1
ATOM 1275 N N . TYR A 1 173 ? 39.283 -15.832 5.436 1.00 80.75 173 TYR A N 1
ATOM 1276 C CA . TYR A 1 173 ? 40.613 -15.935 6.024 1.00 80.75 173 TYR A CA 1
ATOM 1277 C C . TYR A 1 173 ? 41.656 -15.617 4.954 1.00 80.75 173 TYR A C 1
ATOM 1279 O O . TYR A 1 173 ? 41.394 -15.735 3.756 1.00 80.75 173 TYR A O 1
ATOM 1287 N N . GLY A 1 174 ? 42.836 -15.196 5.388 1.00 77.62 174 GLY A N 1
ATOM 1288 C CA . GLY A 1 174 ? 43.959 -14.913 4.509 1.00 77.62 174 GLY A CA 1
ATOM 1289 C C . GLY A 1 174 ? 45.269 -15.059 5.264 1.00 77.62 174 GLY A C 1
ATOM 1290 O O . GLY A 1 174 ? 45.299 -15.006 6.491 1.00 77.62 174 GLY A O 1
ATOM 1291 N N . SER A 1 175 ? 46.352 -15.256 4.524 1.00 76.12 175 SER A N 1
ATOM 1292 C CA . SER A 1 175 ? 47.711 -15.220 5.053 1.00 76.12 175 SER A CA 1
ATOM 1293 C C . SER A 1 175 ? 48.311 -13.844 4.786 1.00 76.12 175 SER A C 1
ATOM 1295 O O . SER A 1 175 ? 48.362 -13.415 3.634 1.00 76.12 175 SER A O 1
ATOM 1297 N N . ALA A 1 176 ? 48.791 -13.171 5.826 1.00 70.44 176 ALA A N 1
ATOM 1298 C CA . ALA A 1 176 ? 49.632 -11.991 5.679 1.00 70.44 176 ALA A CA 1
ATOM 1299 C C . ALA A 1 176 ? 51.087 -12.390 5.940 1.00 70.44 176 ALA A C 1
ATOM 1301 O O . ALA A 1 176 ? 51.389 -13.035 6.941 1.00 70.44 176 ALA A O 1
ATOM 1302 N N . SER A 1 177 ? 51.989 -12.017 5.038 1.00 67.69 177 SER A N 1
ATOM 1303 C CA . SER A 1 177 ? 53.430 -12.172 5.228 1.00 67.69 177 SER A CA 1
ATOM 1304 C C . SER A 1 177 ? 54.024 -10.835 5.663 1.00 67.69 177 SER A C 1
ATOM 1306 O O . SER A 1 177 ? 54.207 -9.933 4.849 1.00 67.69 177 SER A O 1
ATOM 1308 N N . GLY A 1 178 ? 54.299 -10.724 6.961 1.00 60.78 178 GLY A N 1
ATOM 1309 C CA . GLY A 1 178 ? 54.981 -9.608 7.612 1.00 60.78 178 GLY A CA 1
ATOM 1310 C C . GLY A 1 178 ? 55.342 -10.007 9.043 1.00 60.78 178 GLY A C 1
ATOM 1311 O O . GLY A 1 178 ? 54.590 -10.747 9.677 1.00 60.78 178 GLY A O 1
ATOM 1312 N N . ALA A 1 179 ? 56.505 -9.577 9.537 1.00 50.16 179 ALA A N 1
ATOM 1313 C CA . ALA A 1 179 ? 56.880 -9.808 10.929 1.00 50.16 179 ALA A CA 1
ATOM 1314 C C . ALA A 1 179 ? 55.913 -9.042 11.845 1.00 50.16 179 ALA A C 1
ATOM 1316 O O . ALA A 1 179 ? 55.737 -7.835 11.682 1.00 50.16 179 ALA A O 1
ATOM 1317 N N . LEU A 1 180 ? 55.282 -9.747 12.787 1.00 51.25 180 LEU A N 1
ATOM 1318 C CA . LEU A 1 180 ? 54.613 -9.115 13.920 1.00 51.25 180 LEU A CA 1
ATOM 1319 C C . LEU A 1 180 ? 55.714 -8.465 14.772 1.00 51.25 180 LEU A C 1
ATOM 1321 O O . LEU A 1 180 ? 56.516 -9.184 15.369 1.00 51.25 180 LEU A O 1
ATOM 1325 N N . HIS A 1 181 ? 55.801 -7.135 14.736 1.00 43.66 181 HIS A N 1
ATOM 1326 C CA . HIS A 1 181 ? 56.604 -6.350 15.675 1.00 43.66 181 HIS A CA 1
ATOM 1327 C C . HIS A 1 181 ? 55.851 -6.161 16.989 1.00 43.66 181 HIS A C 1
ATOM 1329 O O . HIS A 1 181 ? 54.617 -5.950 16.927 1.00 43.66 181 HIS A O 1
#

Secondary structure (DSSP, 8-state):
---PSPPP-EEEEEEE-TTSSEEEEEEES-SEEEEEEEEHHHHHHTTS-HHHHEEEEEEEEESSSEEE----PPTT--EEEEEEEE-TT--B--SSTT-SSS-SS---TT-SS-SHHHHHTSTTSSS-GGGSPPPPPPPPEEEEEEEEETTEEEEEEEPPPGGG-------------S---

Sequence (181 aa):
MDEGPPKPVLARDLRFLVDRQTLAWTGWRASGWDVVKGDLGLLHASGGDFTTSLLACLESDSPDTESSDPAVPQPGEGFYYLVRARDACGQLGSYNDGSLAPSLTGPLPSQAAPRDPGIEASPLDCSCPACTPLPPLSVPSNVSTCAGQCQGMVVTWNANPSSERVLQYRIRYGSASGALH

Foldseek 3Di:
DPPPDPDFWDWADWDDDPVNFKTFTDTDQFQFKKKWKFKPVCCVVVVRQLQVGTDATQDARHRHGMTGHPDDDDVPIDMDMFMWGAHPVRFTAASAPPGRHQDPPFHDPVDPGGNVVSLVNHPRHNPDPPVPPDDPFDDWAPFDWDADDPNDIDTDTHDTPVVVVDPDDDDDDDDDDDDDD

pLDDT: mean 80.1, std 16.5, range [38.91, 97.69]